Protein AF-A0A6G8NHL4-F1 (afdb_monomer_lite)

Secondary structure (DSSP, 8-state):
--PPPPP-----PPP-TTTT-EEEEEEEETTEEEE-EEE-SS-EEEEEES-HHHHHHHHHHHPPTT--EEEEEGGGS-GGGTB-TTSEEEEEEEEEEEEETTEEEB-TTSPBPEEEEEEEEE--SSS-------HHHHHHHHHHHHHHT-TTHHHHHHHHTTS-HHHHHHHHHHHHHH--EE---TT----EEEEEETTTTEEEEEEGGGTTTS-S--

Radius of gyration: 18.36 Å; chains: 1; bounding box: 48×39×69 Å

pLDDT: mean 86.44, std 13.94, range [35.94, 98.06]

Sequence (218 aa):
MNQPQPDRTSNTQRFFINPRAFVLSIEIEPGQHQLVTEGDDQHHGLLCFLSPMDAHIEGTFRARPGLSYSVLSTWSLSEKSFLADNGLLVAVLHLGWSARNGRLLLRQDGIPRQYGGPLLTWAGKDRPITFEVSATALCTLDRIYEHAGLFAWRETCESLLKEASEDLRTTAIQAVLAARTMTPKGDDPATQTALFDPEFQQWHFLPVAITDDQPIND

Structure (mmCIF, N/CA/C/O backbone):
data_AF-A0A6G8NHL4-F1
#
_entry.id   AF-A0A6G8NHL4-F1
#
loop_
_atom_site.group_PDB
_atom_site.id
_atom_site.type_symbol
_atom_site.label_atom_id
_atom_site.label_alt_id
_atom_site.label_comp_id
_atom_site.label_asym_id
_atom_site.label_entity_id
_atom_site.label_seq_id
_atom_site.pdbx_PDB_ins_code
_atom_site.Cartn_x
_atom_site.Cartn_y
_atom_site.Cartn_z
_atom_site.occupancy
_atom_site.B_iso_or_equiv
_atom_site.auth_seq_id
_atom_site.auth_comp_id
_atom_site.auth_asym_id
_atom_site.auth_atom_id
_atom_site.pdbx_PDB_model_num
ATOM 1 N N . MET A 1 1 ? -31.881 6.058 45.308 1.00 38.88 1 MET A N 1
ATOM 2 C CA . MET A 1 1 ? -30.664 6.472 44.577 1.00 38.88 1 MET A CA 1
ATOM 3 C C . MET A 1 1 ? -30.299 5.344 43.632 1.00 38.88 1 MET A C 1
ATOM 5 O O . MET A 1 1 ? -29.703 4.373 44.072 1.00 38.88 1 MET A O 1
ATOM 9 N N . ASN A 1 2 ? -30.736 5.426 42.375 1.00 38.06 2 ASN A N 1
ATOM 10 C CA . ASN A 1 2 ? -30.303 4.487 41.341 1.00 38.06 2 ASN A CA 1
ATOM 11 C C . ASN A 1 2 ? -28.976 4.998 40.788 1.00 38.06 2 ASN A C 1
ATOM 13 O O . ASN A 1 2 ? -28.935 6.077 40.201 1.00 38.06 2 ASN A O 1
ATOM 17 N N . GLN A 1 3 ? -27.900 4.250 41.018 1.00 36.38 3 GLN A N 1
ATOM 18 C CA . GLN A 1 3 ? -26.665 4.449 40.272 1.00 36.38 3 GLN A CA 1
ATOM 19 C C . GLN A 1 3 ? -26.919 4.043 38.811 1.00 36.38 3 GLN A C 1
ATOM 21 O O . GLN A 1 3 ? -27.505 2.981 38.584 1.00 36.38 3 GLN A O 1
ATOM 26 N N . PRO A 1 4 ? -26.513 4.853 37.821 1.00 39.69 4 PRO A N 1
ATOM 27 C CA . PRO A 1 4 ? -26.520 4.414 36.438 1.00 39.69 4 PRO A CA 1
ATOM 28 C C . PRO A 1 4 ? -25.498 3.285 36.274 1.00 39.69 4 PRO A C 1
ATOM 30 O O . PRO A 1 4 ? -24.336 3.429 36.656 1.00 39.69 4 PRO A O 1
ATOM 33 N N . GLN A 1 5 ? -25.947 2.151 35.730 1.00 35.94 5 GLN A N 1
ATOM 34 C CA . GLN A 1 5 ? -25.051 1.106 35.246 1.00 35.94 5 GLN A CA 1
ATOM 35 C C . GLN A 1 5 ? -24.137 1.702 34.167 1.00 35.94 5 GLN A C 1
ATOM 37 O O . GLN A 1 5 ? -24.639 2.427 33.304 1.00 35.94 5 GLN A O 1
ATOM 42 N N . PRO A 1 6 ? -22.825 1.415 34.191 1.00 41.34 6 PRO A N 1
ATOM 43 C CA . PRO A 1 6 ? -21.948 1.801 33.103 1.00 41.34 6 PRO A CA 1
ATOM 44 C C . PRO A 1 6 ? -22.428 1.122 31.822 1.00 41.34 6 PRO A C 1
ATOM 46 O O . PRO A 1 6 ? -22.700 -0.082 31.796 1.00 41.34 6 PRO A O 1
ATOM 49 N N . ASP A 1 7 ? -22.563 1.951 30.794 1.00 40.12 7 ASP A N 1
ATOM 50 C CA . ASP A 1 7 ? -22.910 1.581 29.434 1.00 40.12 7 ASP A CA 1
ATOM 51 C C . ASP A 1 7 ? -22.069 0.374 28.997 1.00 40.12 7 ASP A C 1
ATOM 53 O O . ASP A 1 7 ? -20.852 0.327 29.215 1.00 40.12 7 ASP A O 1
ATOM 57 N N . ARG A 1 8 ? -22.731 -0.643 28.440 1.00 41.38 8 ARG A N 1
ATOM 58 C CA . ARG A 1 8 ? -22.068 -1.843 27.926 1.00 41.38 8 ARG A CA 1
ATOM 59 C C . ARG A 1 8 ? -21.202 -1.408 26.750 1.00 41.38 8 ARG A C 1
ATOM 61 O O . ARG A 1 8 ? -21.707 -1.255 25.648 1.00 41.38 8 ARG A O 1
ATOM 68 N N . THR A 1 9 ? -19.918 -1.197 27.034 1.00 39.91 9 THR A N 1
ATOM 69 C CA . THR A 1 9 ? -18.762 -1.244 26.130 1.00 39.91 9 THR A CA 1
ATOM 70 C C . THR A 1 9 ? -19.141 -1.391 24.656 1.00 39.91 9 THR A C 1
ATOM 72 O O . THR A 1 9 ? -19.524 -2.485 24.232 1.00 39.91 9 THR A O 1
ATOM 75 N N . SER A 1 10 ? -18.990 -0.317 23.873 1.00 41.75 10 SER A N 1
ATOM 76 C CA . SER A 1 10 ? -18.996 -0.400 22.414 1.00 41.75 10 SER A CA 1
ATOM 77 C C . SER A 1 10 ? -17.933 -1.418 22.002 1.00 41.75 10 SER A C 1
ATOM 79 O O . SER A 1 10 ? -16.734 -1.143 22.064 1.00 41.75 10 SER A O 1
ATOM 81 N N . ASN A 1 11 ? -18.356 -2.630 21.660 1.00 45.47 11 ASN A N 1
ATOM 82 C CA . ASN A 1 11 ? -17.455 -3.638 21.140 1.00 45.47 11 ASN A CA 1
ATOM 83 C C . ASN A 1 11 ? -17.170 -3.236 19.694 1.00 45.47 11 ASN A C 1
ATOM 85 O O . ASN A 1 11 ? -17.922 -3.597 18.794 1.00 45.47 11 ASN A O 1
ATOM 89 N N . THR A 1 12 ? -16.171 -2.378 19.483 1.00 61.19 12 THR A N 1
ATOM 90 C CA . THR A 1 12 ? -15.786 -1.939 18.142 1.00 61.19 12 THR A CA 1
ATOM 91 C C . THR A 1 12 ? -15.318 -3.171 17.376 1.00 61.19 12 THR A C 1
ATOM 93 O O . THR A 1 12 ? -14.252 -3.718 17.670 1.00 61.19 12 THR A O 1
ATOM 96 N N . GLN A 1 13 ? -16.151 -3.643 16.449 1.00 72.56 13 GLN A N 1
ATOM 97 C CA . GLN A 1 13 ? -15.834 -4.732 15.532 1.00 72.56 13 GLN A CA 1
ATOM 98 C C . GLN A 1 13 ? -14.508 -4.392 14.838 1.00 72.56 13 GLN A C 1
ATOM 100 O O . GLN A 1 13 ? -14.367 -3.310 14.267 1.00 72.56 13 GLN A O 1
ATOM 105 N N . ARG A 1 14 ? -13.514 -5.279 14.934 1.00 82.50 14 ARG A N 1
ATOM 106 C CA . ARG A 1 14 ? -12.222 -5.100 14.261 1.00 82.50 14 ARG A CA 1
ATOM 107 C C . ARG A 1 14 ? -12.225 -5.911 12.976 1.00 82.50 14 ARG A C 1
ATOM 109 O O . ARG A 1 14 ? -12.532 -7.098 13.010 1.00 82.50 14 ARG A O 1
ATOM 116 N N . PHE A 1 15 ? -11.882 -5.254 11.879 1.00 87.62 15 PHE A N 1
ATOM 117 C CA . PHE A 1 15 ? -11.643 -5.867 10.576 1.00 87.62 15 PHE A CA 1
ATOM 118 C C . PHE A 1 15 ? -10.141 -5.951 10.318 1.00 87.62 15 PHE A C 1
ATOM 120 O O . PHE A 1 15 ? -9.385 -5.124 10.840 1.00 87.62 15 PHE A O 1
ATOM 127 N N . PHE A 1 16 ? -9.722 -6.906 9.490 1.00 87.50 16 PHE A N 1
ATOM 128 C CA . PHE A 1 16 ? -8.318 -7.158 9.164 1.00 87.50 16 PHE A CA 1
ATOM 129 C C . PHE A 1 16 ? -7.498 -7.442 10.429 1.00 87.50 16 PHE A C 1
ATOM 131 O O . PHE A 1 16 ? -6.616 -6.675 10.832 1.00 87.50 16 PHE A O 1
ATOM 138 N N . ILE A 1 17 ? -7.871 -8.507 11.137 1.00 84.38 17 ILE A N 1
ATOM 139 C CA . ILE A 1 17 ? -7.185 -8.934 12.356 1.00 84.38 17 ILE A CA 1
ATOM 140 C C . ILE A 1 17 ? -5.857 -9.607 12.003 1.00 84.38 17 ILE A C 1
ATOM 142 O O . ILE A 1 17 ? -4.854 -9.348 12.676 1.00 84.38 17 ILE A O 1
ATOM 146 N N . ASN A 1 18 ? -5.844 -10.458 10.973 1.00 82.94 18 ASN A N 1
ATOM 147 C CA . ASN A 1 18 ? -4.640 -11.159 10.538 1.00 82.94 18 ASN A CA 1
ATOM 148 C C . ASN A 1 18 ? -4.656 -11.455 9.022 1.00 82.94 18 ASN A C 1
ATOM 150 O O . ASN A 1 18 ? -5.390 -12.348 8.598 1.00 82.94 18 ASN A O 1
ATOM 154 N N . PRO A 1 19 ? -3.816 -10.779 8.216 1.00 86.94 19 PRO A N 1
ATOM 155 C CA . PRO A 1 19 ? -2.855 -9.747 8.616 1.00 86.94 19 PRO A CA 1
ATOM 156 C C . PRO A 1 19 ? -3.532 -8.421 8.991 1.00 86.94 19 PRO A C 1
ATOM 158 O O . PRO A 1 19 ? -4.661 -8.140 8.586 1.00 86.94 19 PRO A O 1
ATOM 161 N N . ARG A 1 20 ? -2.820 -7.591 9.764 1.00 91.31 20 ARG A N 1
ATOM 162 C CA . ARG A 1 20 ? -3.245 -6.209 10.023 1.00 91.31 20 ARG A CA 1
ATOM 163 C C . ARG A 1 20 ? -3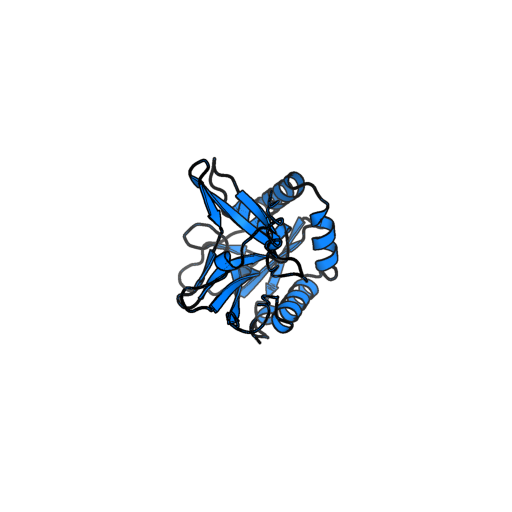.214 -5.416 8.724 1.00 91.31 20 ARG A C 1
ATOM 165 O O . ARG A 1 20 ? -2.243 -5.508 7.979 1.00 91.31 20 ARG A O 1
ATOM 172 N N . ALA A 1 21 ? -4.237 -4.596 8.516 1.00 94.81 21 ALA A N 1
ATOM 173 C CA . ALA A 1 21 ? -4.285 -3.670 7.398 1.00 94.81 21 ALA A CA 1
ATOM 174 C C . ALA A 1 21 ? -4.161 -2.210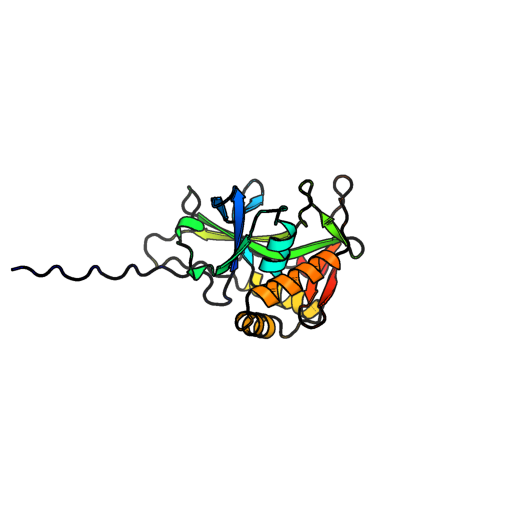 7.852 1.00 94.81 21 ALA A C 1
ATOM 176 O O . ALA A 1 21 ? -4.490 -1.834 8.987 1.00 94.81 21 ALA A O 1
ATOM 177 N N . PHE A 1 22 ? -3.711 -1.385 6.916 1.00 96.56 22 PHE A N 1
ATOM 178 C CA . PHE A 1 22 ? -3.528 0.049 7.059 1.00 96.56 22 PHE A CA 1
ATOM 179 C C . PHE A 1 22 ? -4.341 0.781 6.005 1.00 96.56 22 PHE A C 1
ATOM 181 O O . PHE A 1 22 ? -4.564 0.272 4.910 1.00 96.56 22 PHE A O 1
ATOM 188 N N . VAL A 1 23 ? -4.766 1.989 6.336 1.00 97.06 23 VAL A N 1
ATOM 189 C CA . VAL A 1 23 ? -5.405 2.926 5.415 1.00 97.06 23 VAL A CA 1
ATOM 190 C C . VAL A 1 23 ? -4.640 4.235 5.432 1.00 97.06 23 VAL A C 1
ATOM 192 O O . VAL A 1 23 ? -3.926 4.554 6.387 1.00 97.06 23 VAL A O 1
ATOM 195 N N . LEU A 1 24 ? -4.837 5.020 4.386 1.00 96.56 24 LEU A N 1
ATOM 196 C CA . LEU A 1 24 ? -4.244 6.335 4.262 1.00 96.56 24 LEU A CA 1
ATOM 197 C C . LEU A 1 24 ? -5.302 7.411 4.513 1.00 96.56 24 LEU A C 1
ATOM 199 O O . LEU A 1 24 ? -6.385 7.377 3.934 1.00 96.56 24 LEU A O 1
ATOM 203 N N . SER A 1 25 ? -4.971 8.377 5.361 1.00 96.00 25 SER A N 1
ATOM 204 C CA . SER A 1 25 ? -5.720 9.616 5.542 1.00 96.00 25 SER A CA 1
ATOM 205 C C . SER A 1 25 ? -4.886 10.765 4.991 1.00 96.00 25 SER A C 1
ATOM 207 O O . SER A 1 25 ? -3.763 10.974 5.449 1.00 96.00 25 SER A O 1
ATOM 209 N N . ILE A 1 26 ? -5.403 11.489 4.003 1.00 94.75 26 ILE A N 1
ATOM 210 C CA . ILE A 1 26 ? -4.732 12.646 3.402 1.00 94.75 26 ILE A CA 1
ATOM 211 C C . ILE A 1 26 ? -5.416 13.932 3.837 1.00 94.75 26 ILE A C 1
ATOM 213 O O . ILE A 1 26 ? -6.639 14.003 3.926 1.00 94.75 26 ILE A O 1
ATOM 217 N N . GLU A 1 27 ? -4.624 14.954 4.115 1.00 93.19 27 GLU A N 1
ATOM 218 C CA . GLU A 1 27 ? -5.125 16.306 4.308 1.00 93.19 27 GLU A CA 1
ATOM 219 C C . GLU A 1 27 ? -5.457 16.912 2.937 1.00 93.19 27 GLU A C 1
ATOM 221 O O . GLU A 1 27 ? -4.611 16.938 2.043 1.00 93.19 27 GLU A O 1
ATOM 226 N N . ILE A 1 28 ? -6.703 17.348 2.748 1.00 90.56 28 ILE A N 1
ATOM 227 C CA . ILE A 1 28 ? -7.181 17.970 1.498 1.00 90.56 28 ILE A CA 1
ATOM 228 C C . ILE A 1 28 ? -7.200 19.499 1.597 1.00 90.56 28 ILE A C 1
ATOM 230 O O . ILE A 1 28 ? -6.945 20.193 0.613 1.00 90.56 28 ILE A O 1
ATOM 234 N N . GLU A 1 29 ? -7.429 20.005 2.806 1.00 88.94 29 GLU A N 1
ATOM 235 C CA . GLU A 1 29 ? -7.315 21.399 3.231 1.00 88.94 29 GLU A CA 1
ATOM 236 C C . GLU A 1 29 ? -6.745 21.402 4.656 1.00 88.94 29 GLU A C 1
ATOM 238 O O . GLU A 1 29 ? -6.912 20.400 5.352 1.00 88.94 29 GLU A O 1
ATOM 243 N N . PRO A 1 30 ? -6.120 22.494 5.134 1.00 88.31 30 PRO A N 1
ATOM 244 C CA . PRO A 1 30 ? -5.581 22.557 6.490 1.00 88.31 30 PRO A CA 1
ATOM 245 C C . PRO A 1 30 ? -6.588 22.106 7.565 1.00 88.31 30 PRO A C 1
ATOM 247 O O . PRO A 1 30 ? -7.624 22.741 7.769 1.00 88.31 30 PRO A O 1
ATOM 250 N N . GLY A 1 31 ? -6.287 21.000 8.247 1.00 88.00 31 GLY A N 1
ATOM 251 C CA . GLY A 1 31 ? -7.119 20.361 9.271 1.00 88.00 31 GLY A CA 1
ATOM 252 C C . GLY A 1 31 ? -8.286 19.506 8.755 1.00 88.00 31 GLY A C 1
ATOM 253 O O . GLY A 1 31 ? -8.971 18.875 9.563 1.00 88.00 31 GLY A O 1
ATOM 254 N N . GLN A 1 32 ? -8.528 19.452 7.442 1.00 92.38 32 GLN A N 1
ATOM 255 C CA . GLN A 1 32 ? -9.530 18.582 6.828 1.00 92.38 32 GLN A CA 1
ATOM 256 C C . GLN A 1 32 ? -8.871 17.345 6.234 1.00 92.38 32 GLN A C 1
ATOM 258 O O . GLN A 1 32 ? -8.096 17.425 5.280 1.00 92.38 32 GLN A O 1
ATOM 263 N N . HIS A 1 33 ? -9.239 16.187 6.773 1.00 92.50 33 HIS A N 1
ATOM 264 C CA . HIS A 1 33 ? -8.696 14.906 6.355 1.00 92.50 33 HIS A CA 1
ATOM 265 C C . HIS A 1 33 ? -9.745 14.047 5.658 1.00 92.50 33 HIS A C 1
ATOM 267 O O . HIS A 1 33 ? -10.900 13.985 6.082 1.00 92.50 33 HIS A O 1
ATOM 273 N N . GLN A 1 34 ? -9.310 13.334 4.627 1.00 94.19 34 GLN A N 1
ATOM 274 C CA . GLN A 1 34 ? -10.113 12.368 3.900 1.00 94.19 34 GLN A CA 1
ATOM 275 C C . GLN A 1 34 ? -9.376 11.031 3.836 1.00 94.19 34 GLN A C 1
ATOM 277 O O . GLN A 1 34 ? -8.184 10.975 3.529 1.00 94.19 34 GLN A O 1
ATOM 282 N N . LEU A 1 35 ? -10.098 9.943 4.111 1.00 95.62 35 LEU A N 1
ATOM 283 C CA . LEU A 1 35 ? -9.580 8.603 3.864 1.00 95.62 35 LEU A CA 1
ATOM 284 C C . LEU A 1 35 ? -9.467 8.361 2.360 1.00 95.62 35 LEU A C 1
ATOM 286 O O . LEU A 1 35 ? -10.372 8.697 1.597 1.00 95.62 35 LEU A O 1
ATOM 290 N N . VAL A 1 36 ? -8.360 7.760 1.945 1.00 94.81 36 VAL A N 1
ATOM 291 C CA . VAL A 1 36 ? -8.126 7.439 0.544 1.00 94.81 36 VAL A CA 1
ATOM 292 C C . VAL A 1 36 ? -8.968 6.240 0.146 1.00 94.81 36 VAL A C 1
ATOM 294 O O . VAL A 1 36 ? -8.877 5.158 0.729 1.00 94.81 36 VAL A O 1
ATOM 297 N N . THR A 1 37 ? -9.769 6.454 -0.885 1.00 93.31 37 THR A N 1
ATOM 298 C CA . THR A 1 37 ? -10.562 5.433 -1.548 1.00 93.31 37 THR A CA 1
ATOM 299 C C . THR A 1 37 ? -10.018 5.175 -2.946 1.00 93.31 37 THR A C 1
ATOM 301 O O . THR A 1 37 ? -9.446 6.055 -3.590 1.00 93.31 37 THR A O 1
ATOM 304 N N . GLU A 1 38 ? -10.195 3.949 -3.414 1.00 89.88 38 GLU A N 1
ATOM 305 C CA . GLU A 1 38 ? -9.916 3.523 -4.781 1.00 89.88 38 GLU A CA 1
ATOM 306 C C . GLU A 1 38 ? -11.067 2.652 -5.271 1.00 89.88 38 GLU A C 1
ATOM 308 O O . GLU A 1 38 ? -11.933 2.239 -4.495 1.00 89.88 38 GLU A O 1
ATOM 313 N N . GLY A 1 39 ? -11.099 2.392 -6.571 1.00 77.88 39 GLY A N 1
ATOM 314 C CA . GLY A 1 39 ? -12.157 1.587 -7.147 1.00 77.88 39 GLY A CA 1
ATOM 315 C C . GLY A 1 39 ? -12.302 1.734 -8.645 1.00 77.88 39 GLY A C 1
ATOM 316 O O . GLY A 1 39 ? -11.667 2.588 -9.262 1.00 77.88 39 GLY A O 1
ATOM 317 N N . ASP A 1 40 ? -13.174 0.909 -9.200 1.00 74.44 40 ASP A N 1
ATOM 318 C CA . ASP A 1 40 ? -13.724 1.087 -10.538 1.00 74.44 40 ASP A CA 1
ATOM 319 C C . ASP A 1 40 ? -15.156 1.649 -10.452 1.00 74.44 40 ASP A C 1
ATOM 321 O O . ASP A 1 40 ? -15.638 2.024 -9.379 1.00 74.44 40 ASP A O 1
ATOM 325 N N . ASP A 1 41 ? -15.845 1.714 -11.592 1.00 71.75 41 ASP A N 1
ATOM 326 C CA . ASP A 1 41 ? -17.230 2.192 -11.666 1.00 71.75 41 ASP A CA 1
ATOM 327 C C . ASP A 1 41 ? -18.223 1.307 -10.879 1.00 71.75 41 ASP A C 1
ATOM 329 O O . ASP A 1 41 ? -19.356 1.724 -10.634 1.00 71.75 41 ASP A O 1
ATOM 333 N N . GLN A 1 42 ? -17.836 0.083 -10.501 1.00 70.00 42 GLN A N 1
ATOM 334 C CA . GLN A 1 42 ? -18.690 -0.897 -9.821 1.00 70.00 42 GLN A CA 1
ATOM 335 C C . GLN A 1 42 ? -18.412 -0.973 -8.316 1.00 70.00 42 GLN A C 1
ATOM 337 O O . GLN A 1 42 ? -19.334 -1.187 -7.522 1.00 70.00 42 GLN A O 1
ATOM 342 N N . HIS A 1 43 ? -17.157 -0.795 -7.913 1.00 75.81 43 HIS A N 1
ATOM 343 C CA . HIS A 1 43 ? -16.696 -0.974 -6.545 1.00 75.81 43 HIS A CA 1
ATOM 344 C C . HIS A 1 43 ? -15.761 0.160 -6.153 1.00 75.81 43 HIS A C 1
ATOM 346 O O . HIS A 1 43 ? -14.616 0.196 -6.586 1.00 75.81 43 HIS A O 1
ATOM 352 N N . HIS A 1 44 ? -16.235 1.041 -5.274 1.00 84.75 44 HIS A N 1
ATOM 353 C CA . HIS A 1 44 ? -15.438 2.098 -4.662 1.00 84.75 44 HIS A CA 1
ATOM 354 C C . HIS A 1 44 ? -15.326 1.838 -3.160 1.00 84.75 44 HIS A C 1
ATOM 356 O O . HIS A 1 44 ? -16.342 1.747 -2.469 1.00 84.75 44 HIS A O 1
ATOM 362 N N . GLY A 1 45 ? -14.105 1.683 -2.656 1.00 91.31 45 GLY A N 1
ATOM 363 C CA . GLY A 1 45 ? -13.853 1.309 -1.268 1.00 91.31 45 GLY A CA 1
ATOM 364 C C . GLY A 1 45 ? -12.584 1.933 -0.718 1.00 91.31 45 GLY A C 1
ATOM 365 O O . GLY A 1 45 ? -11.795 2.535 -1.444 1.00 91.31 45 GLY A O 1
ATOM 366 N N . LEU A 1 46 ? -12.381 1.788 0.589 1.00 94.81 46 LEU A N 1
ATOM 367 C CA . LEU A 1 46 ? -11.148 2.238 1.230 1.00 94.81 46 LEU A CA 1
ATOM 368 C C . LEU A 1 46 ? -9.947 1.483 0.668 1.00 94.81 46 LEU A C 1
ATOM 370 O O . LEU A 1 46 ? -9.966 0.254 0.607 1.00 94.81 46 LEU A O 1
ATOM 374 N N . LEU A 1 47 ? -8.901 2.218 0.292 1.00 95.44 47 LEU A N 1
ATOM 375 C CA . LEU A 1 47 ? -7.637 1.618 -0.110 1.00 95.44 47 LEU A CA 1
ATOM 376 C C . LEU A 1 47 ? -6.925 1.076 1.134 1.00 95.44 47 LEU A C 1
ATOM 378 O O . LEU A 1 47 ? -6.576 1.830 2.047 1.00 95.44 47 LEU A O 1
ATOM 382 N N . CYS A 1 48 ? -6.727 -0.236 1.159 1.00 96.31 48 CYS A N 1
ATOM 383 C CA . CYS A 1 48 ? -6.138 -0.978 2.259 1.00 96.31 48 CYS A CA 1
ATOM 384 C C . CYS A 1 48 ? -4.781 -1.561 1.864 1.00 96.31 48 CYS A C 1
ATOM 386 O O . CYS A 1 48 ? -4.632 -2.170 0.807 1.00 96.31 48 CYS A O 1
ATOM 388 N N . PHE A 1 49 ? -3.813 -1.431 2.763 1.00 96.50 49 PHE A N 1
ATOM 389 C CA . PHE A 1 49 ? -2.448 -1.922 2.605 1.00 96.50 49 PHE A CA 1
ATOM 390 C C . PHE A 1 49 ? -2.151 -2.976 3.659 1.00 96.50 49 PHE A C 1
ATOM 392 O O . PHE A 1 49 ? -2.521 -2.799 4.818 1.00 96.50 49 PHE A O 1
ATOM 399 N N . LEU A 1 50 ? -1.441 -4.037 3.285 1.00 95.38 50 LEU A N 1
ATOM 400 C CA . LEU A 1 50 ? -0.907 -5.013 4.247 1.00 95.38 50 LEU A CA 1
ATOM 401 C C . LEU A 1 50 ? 0.538 -4.697 4.651 1.00 95.38 50 LEU A C 1
ATOM 403 O O . LEU A 1 50 ? 1.012 -5.186 5.673 1.00 95.38 50 LEU A O 1
ATOM 407 N N . SER A 1 51 ? 1.198 -3.819 3.893 1.00 95.12 51 SER A N 1
ATOM 408 C CA . SER A 1 51 ? 2.506 -3.248 4.199 1.00 95.12 51 SER A CA 1
ATOM 409 C C . SER A 1 51 ? 2.338 -1.809 4.707 1.00 95.12 51 SER A C 1
ATOM 411 O O . SER A 1 51 ? 1.790 -0.965 3.988 1.00 95.12 51 SER A O 1
ATOM 413 N N . PRO A 1 52 ? 2.802 -1.476 5.929 1.00 95.56 52 PRO A N 1
ATOM 414 C CA . PRO A 1 52 ? 2.806 -0.091 6.395 1.00 95.56 52 PRO A CA 1
ATOM 415 C C . PRO A 1 52 ? 3.740 0.786 5.548 1.00 95.56 52 PRO A C 1
ATOM 417 O O . PRO A 1 52 ? 3.457 1.968 5.358 1.00 95.56 52 PRO A O 1
ATOM 420 N N . MET A 1 53 ? 4.817 0.212 4.995 1.00 97.00 53 MET A N 1
ATOM 421 C CA . MET A 1 53 ? 5.709 0.925 4.081 1.00 97.00 53 MET A CA 1
ATOM 422 C C . MET A 1 53 ? 4.971 1.338 2.807 1.00 97.00 53 MET A C 1
ATOM 424 O O . MET A 1 53 ? 5.069 2.492 2.400 1.00 97.00 53 MET A O 1
ATOM 428 N N . ASP A 1 54 ? 4.168 0.445 2.225 1.00 97.25 54 ASP A N 1
ATOM 429 C CA . ASP A 1 54 ? 3.432 0.748 0.994 1.00 97.25 54 ASP A CA 1
ATOM 430 C C . ASP A 1 54 ? 2.431 1.883 1.223 1.00 97.25 54 ASP A C 1
ATOM 432 O O . ASP A 1 54 ? 2.335 2.806 0.412 1.00 97.25 54 ASP A O 1
ATOM 436 N N . ALA A 1 55 ? 1.762 1.886 2.382 1.00 97.19 55 ALA A N 1
ATOM 437 C CA . ALA A 1 55 ? 0.874 2.974 2.782 1.00 97.19 55 ALA A CA 1
ATOM 438 C C . ALA A 1 55 ? 1.616 4.320 2.914 1.00 97.19 55 ALA A C 1
ATOM 440 O O . ALA A 1 55 ? 1.089 5.361 2.513 1.00 97.19 55 ALA A O 1
ATOM 441 N N . HIS A 1 56 ? 2.843 4.320 3.447 1.00 97.50 56 HIS A N 1
ATOM 442 C CA . HIS A 1 56 ? 3.678 5.521 3.533 1.00 97.50 56 HIS A CA 1
ATOM 443 C C . HIS A 1 56 ? 4.188 5.987 2.162 1.00 97.50 56 HIS A C 1
ATOM 445 O O . HIS A 1 56 ? 4.217 7.193 1.898 1.00 97.50 56 HIS A O 1
ATOM 451 N N . ILE A 1 57 ? 4.558 5.066 1.271 1.00 97.69 57 ILE A N 1
ATOM 452 C CA . ILE A 1 57 ? 4.961 5.387 -0.105 1.00 97.69 57 ILE A CA 1
ATOM 453 C C . ILE A 1 57 ? 3.790 6.024 -0.847 1.00 97.69 57 ILE A C 1
ATOM 455 O O . ILE A 1 57 ? 3.937 7.111 -1.410 1.00 97.69 57 ILE A O 1
ATOM 459 N N . GLU A 1 58 ? 2.608 5.415 -0.770 1.00 96.56 58 GLU A N 1
ATOM 460 C CA . GLU A 1 58 ? 1.398 5.966 -1.373 1.00 96.56 58 GLU A CA 1
ATOM 461 C C . GLU A 1 58 ? 1.050 7.341 -0.790 1.00 96.56 58 GLU A C 1
ATOM 463 O O . GLU A 1 58 ? 0.760 8.287 -1.528 1.00 96.56 58 GLU A O 1
ATOM 468 N N . GLY A 1 59 ? 1.130 7.480 0.537 1.00 95.81 59 GLY A N 1
ATOM 469 C CA . GLY A 1 59 ? 0.935 8.753 1.225 1.00 95.81 59 GLY A CA 1
ATOM 470 C C . GLY A 1 59 ? 1.876 9.832 0.717 1.00 95.81 59 GLY A C 1
ATOM 471 O O . GLY A 1 59 ? 1.454 10.959 0.470 1.00 95.81 59 GLY A O 1
ATOM 472 N N . THR A 1 60 ? 3.134 9.473 0.485 1.00 95.50 60 THR A N 1
ATOM 473 C CA . THR A 1 60 ? 4.156 10.390 -0.021 1.00 95.50 60 THR A CA 1
ATOM 474 C C . THR A 1 60 ? 3.901 10.797 -1.469 1.00 95.50 60 THR A C 1
ATOM 476 O O . THR A 1 60 ? 4.051 11.973 -1.787 1.00 95.50 60 THR A O 1
ATOM 479 N N . PHE A 1 61 ? 3.449 9.881 -2.333 1.00 94.56 61 PHE A N 1
ATOM 480 C CA . PHE A 1 61 ? 3.021 10.241 -3.688 1.00 94.56 61 PHE A CA 1
ATOM 481 C C . PHE A 1 61 ? 1.830 11.209 -3.685 1.00 94.56 61 PHE A C 1
ATOM 483 O O . PHE A 1 61 ? 1.769 12.105 -4.525 1.00 94.56 61 PHE A O 1
ATOM 490 N N . ARG A 1 62 ? 0.886 11.039 -2.751 1.00 93.19 62 ARG A N 1
ATOM 491 C CA . ARG A 1 62 ? -0.346 11.846 -2.668 1.00 93.19 62 ARG A CA 1
ATOM 492 C C . ARG A 1 62 ? -0.184 13.168 -1.927 1.00 93.19 62 ARG A C 1
ATOM 494 O O . ARG A 1 62 ? -1.007 14.065 -2.116 1.00 93.19 62 ARG A O 1
ATOM 501 N N . ALA A 1 63 ? 0.841 13.296 -1.092 1.00 89.12 63 ALA A N 1
ATOM 502 C CA . ALA A 1 63 ? 1.104 14.503 -0.326 1.00 89.12 63 ALA A CA 1
ATOM 503 C C . ALA A 1 63 ? 1.350 15.694 -1.261 1.00 89.12 63 ALA A C 1
ATOM 505 O O . ALA A 1 63 ? 2.282 15.701 -2.066 1.00 89.12 63 ALA A O 1
ATOM 506 N N . ARG A 1 64 ? 0.524 16.735 -1.139 1.00 81.44 64 ARG A N 1
ATOM 507 C CA . ARG A 1 64 ? 0.764 18.011 -1.825 1.00 81.44 64 ARG A CA 1
ATOM 508 C C . ARG A 1 64 ? 1.642 18.909 -0.953 1.00 81.44 64 ARG A C 1
ATOM 510 O O . ARG A 1 64 ? 1.609 18.777 0.270 1.00 81.44 64 ARG A O 1
ATOM 517 N N . PRO A 1 65 ? 2.391 19.863 -1.536 1.00 80.50 65 PRO A N 1
ATOM 518 C CA . PRO A 1 65 ? 3.140 20.837 -0.751 1.00 80.50 65 PRO A CA 1
ATOM 519 C C . PRO A 1 65 ? 2.247 21.533 0.284 1.00 80.50 65 PRO A C 1
ATOM 521 O O . PRO A 1 65 ? 1.245 22.149 -0.072 1.00 80.50 65 PRO A O 1
ATOM 524 N N . GLY A 1 66 ? 2.616 21.421 1.561 1.00 78.25 66 GLY A N 1
ATOM 525 C CA . GLY A 1 66 ? 1.875 22.014 2.678 1.00 78.25 66 GLY A CA 1
ATOM 526 C C . GLY A 1 66 ? 0.705 21.185 3.216 1.00 78.25 66 GLY A C 1
ATOM 527 O O . GLY A 1 66 ? 0.079 21.634 4.169 1.00 78.25 66 GLY A O 1
ATOM 528 N N . LEU A 1 67 ? 0.429 20.002 2.657 1.00 85.81 67 LEU A N 1
ATOM 529 C CA . LEU A 1 67 ? -0.584 19.071 3.159 1.00 85.81 67 LEU A CA 1
ATOM 530 C C . LEU A 1 67 ? 0.084 17.812 3.718 1.00 85.81 67 LEU A C 1
ATOM 532 O O . LEU A 1 67 ? 1.053 17.296 3.155 1.00 85.81 67 LEU A O 1
ATOM 536 N N . SER A 1 68 ? -0.436 17.321 4.839 1.00 91.12 68 SER A N 1
ATOM 537 C CA . SER A 1 68 ? 0.062 16.128 5.518 1.00 91.12 68 SER A CA 1
ATOM 538 C C . SER A 1 68 ? -0.716 14.863 5.138 1.00 91.12 68 SER A C 1
ATOM 540 O O . SER A 1 68 ? -1.778 14.895 4.515 1.00 91.12 68 SER A O 1
ATOM 542 N N . TYR A 1 69 ? -0.170 13.712 5.520 1.00 95.62 69 TYR A N 1
ATOM 543 C CA . TYR A 1 69 ? -0.887 12.444 5.492 1.00 95.62 69 TYR A CA 1
ATOM 544 C C . TYR A 1 69 ? -0.559 11.633 6.742 1.00 95.62 69 TYR A C 1
ATOM 546 O O . TYR A 1 69 ? 0.533 11.771 7.307 1.00 95.62 69 TYR A O 1
ATOM 554 N N . SER A 1 70 ? -1.474 10.738 7.101 1.00 95.19 70 SER A N 1
ATOM 555 C CA . SER A 1 70 ? -1.338 9.797 8.209 1.00 95.19 70 SER A CA 1
ATOM 556 C C . SER A 1 70 ? -1.676 8.388 7.743 1.00 95.19 70 SER A C 1
ATOM 558 O O . SER A 1 70 ? -2.694 8.172 7.084 1.00 95.19 70 SER A O 1
ATOM 560 N N . VAL A 1 71 ? -0.839 7.424 8.120 1.00 96.19 71 VAL A N 1
ATOM 561 C CA . VAL A 1 71 ? -1.137 5.997 7.975 1.00 96.19 71 VAL A CA 1
ATOM 562 C C . VAL A 1 71 ? -1.833 5.539 9.251 1.00 96.19 71 VAL A C 1
ATOM 564 O O . VAL A 1 71 ? -1.321 5.738 10.352 1.00 96.19 71 VAL A O 1
ATOM 567 N N . LEU A 1 72 ? -3.027 4.970 9.112 1.00 95.12 72 LEU A N 1
ATOM 568 C CA . LEU A 1 72 ? -3.862 4.537 10.231 1.00 95.12 72 LEU A CA 1
ATOM 569 C C . LEU A 1 72 ? -4.069 3.028 10.161 1.00 95.12 72 LEU A C 1
ATOM 571 O O . LEU A 1 72 ? -4.234 2.468 9.081 1.00 95.12 72 LEU A O 1
ATOM 575 N N . SER A 1 73 ? -4.119 2.363 11.314 1.00 93.31 73 SER A N 1
ATOM 576 C CA . SER A 1 73 ? -4.599 0.981 11.365 1.00 93.31 73 SER A CA 1
ATOM 577 C C . SER A 1 73 ? -6.097 0.946 11.068 1.00 93.31 73 SER A C 1
ATOM 579 O O . SER A 1 73 ? -6.848 1.778 11.573 1.00 93.31 73 SER A O 1
ATOM 581 N N . THR A 1 74 ? -6.568 -0.064 10.337 1.00 92.88 74 THR A N 1
ATOM 582 C CA . THR A 1 74 ? -8.013 -0.289 10.160 1.00 92.88 74 THR A CA 1
ATOM 583 C C . THR A 1 74 ? -8.760 -0.439 11.487 1.00 92.88 74 THR A C 1
ATOM 585 O O . THR A 1 74 ? -9.947 -0.140 11.556 1.00 92.88 74 THR A O 1
ATOM 588 N N . TRP A 1 75 ? -8.082 -0.830 12.571 1.00 91.88 75 TRP A N 1
ATOM 589 C CA . TRP A 1 75 ? -8.682 -0.973 13.901 1.00 91.88 75 TRP A CA 1
ATOM 590 C C . TRP A 1 75 ? -9.071 0.359 14.550 1.00 91.88 75 TRP A C 1
ATOM 592 O O . TRP A 1 75 ? -9.821 0.354 15.525 1.00 91.88 75 TRP A O 1
ATOM 602 N N . SER A 1 76 ? -8.563 1.491 14.049 1.00 90.00 76 SER A N 1
ATOM 603 C CA . SER A 1 76 ? -9.016 2.817 14.484 1.00 90.00 76 SER A CA 1
ATOM 604 C C . SER A 1 76 ? -10.263 3.292 13.737 1.00 90.00 76 SER A C 1
ATOM 606 O O . SER A 1 76 ? -10.776 4.365 14.044 1.00 90.00 76 SER A O 1
ATOM 608 N N . LEU A 1 77 ? -10.729 2.538 12.738 1.00 90.19 77 LEU A N 1
ATOM 609 C CA . LEU A 1 77 ? -11.905 2.878 11.950 1.00 90.19 77 LEU A CA 1
ATOM 610 C C . LEU A 1 77 ? -13.161 2.190 12.480 1.00 90.19 77 LEU A C 1
ATOM 612 O O . LEU A 1 77 ? -13.117 1.129 13.100 1.00 90.19 77 LEU A O 1
ATOM 616 N N . SER A 1 78 ? -14.306 2.804 12.189 1.00 87.88 78 SER A N 1
ATOM 617 C CA . SER A 1 78 ? -15.605 2.166 12.389 1.00 87.88 78 SER A CA 1
ATOM 618 C C . SER A 1 78 ? -15.941 1.258 11.207 1.00 87.88 78 SER A C 1
ATOM 620 O O . SER A 1 78 ? -15.574 1.564 10.076 1.00 87.88 78 SER A O 1
ATOM 622 N N . GLU A 1 79 ? -16.736 0.214 11.429 1.00 83.62 79 GLU A N 1
ATOM 623 C CA . GLU A 1 79 ? -17.279 -0.634 10.353 1.00 83.62 79 GLU A CA 1
ATOM 624 C C . GLU A 1 79 ? -17.992 0.171 9.251 1.00 83.62 79 GLU A C 1
ATOM 626 O O . GLU A 1 79 ? -17.917 -0.172 8.074 1.00 83.62 79 GLU A O 1
ATOM 631 N N . LYS A 1 80 ? -18.617 1.299 9.623 1.00 87.88 80 LYS A N 1
ATOM 632 C CA . LYS A 1 80 ? -19.312 2.204 8.699 1.00 87.88 80 LYS A CA 1
ATOM 633 C C . LYS A 1 80 ? -18.379 2.805 7.653 1.00 87.88 80 LYS A C 1
ATOM 635 O O . LYS A 1 80 ? -18.848 3.205 6.600 1.00 87.88 80 LYS A O 1
ATOM 640 N N . SER A 1 81 ? -17.077 2.858 7.930 1.00 90.44 81 SER A N 1
ATOM 641 C CA . SER A 1 81 ? -16.068 3.330 6.982 1.00 90.44 81 SER A CA 1
ATOM 642 C C . SER A 1 81 ? -15.895 2.381 5.790 1.00 90.44 81 SER A C 1
ATOM 644 O O . SER A 1 81 ? -15.397 2.809 4.757 1.00 90.44 81 SER A O 1
ATOM 646 N N . PHE A 1 82 ? -16.318 1.120 5.922 1.00 90.50 82 PHE A N 1
ATOM 647 C CA . PHE A 1 82 ? -16.257 0.106 4.868 1.00 90.50 82 PHE A CA 1
ATOM 648 C C . PHE A 1 82 ? -17.627 -0.207 4.261 1.00 90.50 82 PHE A C 1
ATOM 650 O O . PHE A 1 82 ? -17.698 -0.951 3.291 1.00 90.50 82 PHE A O 1
ATOM 657 N N . LEU A 1 83 ? -18.718 0.313 4.829 1.00 89.62 83 LEU A N 1
ATOM 658 C CA . LEU A 1 83 ? -20.077 -0.045 4.438 1.00 89.62 83 LEU A CA 1
ATOM 659 C C . LEU A 1 83 ? -20.569 0.837 3.284 1.00 89.62 83 LEU A C 1
ATOM 661 O O . LEU A 1 83 ? -20.700 2.048 3.439 1.00 89.62 83 LEU A O 1
ATOM 665 N N . ALA A 1 84 ? -20.893 0.217 2.155 1.00 86.88 84 ALA A N 1
ATOM 666 C CA . ALA A 1 84 ? -21.606 0.844 1.051 1.00 86.88 84 ALA A CA 1
ATOM 667 C C . ALA A 1 84 ? -23.122 0.901 1.321 1.00 86.88 84 ALA A C 1
ATOM 669 O O . ALA A 1 84 ? -23.666 0.121 2.109 1.00 86.88 84 ALA A O 1
ATOM 670 N N . ASP A 1 85 ? -23.827 1.786 0.609 1.00 84.75 85 ASP A N 1
ATOM 671 C CA . ASP A 1 85 ? -25.266 2.047 0.795 1.00 84.75 85 ASP A CA 1
ATOM 672 C C . ASP A 1 85 ? -26.155 0.802 0.635 1.00 84.75 85 ASP A C 1
ATOM 674 O O . ASP A 1 85 ? -27.237 0.709 1.215 1.00 84.75 85 ASP A O 1
ATOM 678 N N . ASN A 1 86 ? -25.698 -0.180 -0.142 1.00 85.06 86 ASN A N 1
ATOM 679 C CA . ASN A 1 86 ? -26.402 -1.438 -0.383 1.00 85.06 86 ASN A CA 1
ATOM 680 C C . ASN A 1 86 ? -26.203 -2.484 0.732 1.00 85.06 86 ASN A C 1
ATOM 682 O O . ASN A 1 86 ? -26.781 -3.565 0.645 1.00 85.06 86 ASN A O 1
ATOM 686 N N . GLY A 1 87 ? -25.414 -2.190 1.771 1.00 86.00 87 GLY A N 1
ATOM 687 C CA . GLY A 1 87 ? -25.085 -3.130 2.846 1.00 86.00 87 GLY A CA 1
ATOM 688 C C . GLY A 1 87 ? -23.891 -4.046 2.546 1.00 86.00 87 GLY A C 1
ATOM 689 O O . GLY A 1 87 ? -23.650 -5.001 3.289 1.00 86.00 87 GLY A O 1
ATOM 690 N N . LEU A 1 88 ? -23.151 -3.778 1.468 1.00 88.50 88 LEU A N 1
ATOM 691 C CA . LEU A 1 88 ? -21.900 -4.455 1.143 1.00 88.50 88 LEU A CA 1
ATOM 692 C C . LEU A 1 88 ? -20.734 -3.771 1.863 1.00 88.50 88 LEU A C 1
ATOM 694 O O . LEU A 1 88 ? -20.640 -2.548 1.870 1.00 88.50 88 LEU A O 1
ATOM 698 N N . LEU A 1 89 ? -19.830 -4.549 2.444 1.00 90.00 89 LEU A N 1
ATOM 699 C CA . LEU A 1 89 ? -18.528 -4.061 2.876 1.00 90.00 89 LEU A CA 1
ATOM 700 C C . LEU A 1 89 ? -17.567 -4.080 1.693 1.00 90.00 89 LEU A C 1
ATOM 702 O O . LEU A 1 89 ? -17.445 -5.106 1.021 1.00 90.00 89 LEU A O 1
ATOM 706 N N . VAL A 1 90 ? -16.894 -2.955 1.460 1.00 91.62 90 VAL A N 1
ATOM 707 C CA . VAL A 1 90 ? -16.007 -2.745 0.317 1.00 91.62 90 VAL A CA 1
ATOM 708 C C . VAL A 1 90 ? -14.673 -2.174 0.791 1.00 91.62 90 VAL A C 1
ATOM 710 O O . VAL A 1 90 ? -14.606 -1.140 1.459 1.00 91.62 90 VAL A O 1
ATOM 713 N N . ALA A 1 91 ? -13.595 -2.841 0.402 1.00 92.94 91 ALA A N 1
ATOM 714 C CA . ALA A 1 91 ? -12.225 -2.357 0.497 1.00 92.94 91 ALA A CA 1
ATOM 715 C C . ALA A 1 91 ? -11.524 -2.640 -0.831 1.00 92.94 91 ALA A C 1
ATOM 717 O O . ALA A 1 91 ? -11.927 -3.538 -1.565 1.00 92.94 91 ALA A O 1
ATOM 718 N N . VAL A 1 92 ? -10.470 -1.897 -1.135 1.00 93.19 92 VAL A N 1
ATOM 719 C CA . VAL A 1 92 ? -9.579 -2.181 -2.259 1.00 93.19 92 VAL A CA 1
ATOM 720 C C . VAL A 1 92 ? -8.231 -2.557 -1.685 1.00 93.19 92 VAL A C 1
ATOM 722 O O . VAL A 1 92 ? -7.599 -1.755 -1.005 1.00 93.19 92 VAL A O 1
ATOM 725 N N . LEU A 1 93 ? -7.800 -3.788 -1.929 1.00 93.50 93 LEU A N 1
ATOM 726 C CA . LEU A 1 93 ? -6.529 -4.289 -1.437 1.00 93.50 93 LEU A CA 1
ATOM 727 C C . LEU A 1 93 ? -5.401 -3.882 -2.385 1.00 93.50 93 LEU A C 1
ATOM 729 O O . LEU A 1 93 ? -5.426 -4.233 -3.564 1.00 93.50 93 LEU A O 1
ATOM 733 N N . HIS A 1 94 ? -4.407 -3.172 -1.859 1.00 94.44 94 HIS A N 1
ATOM 734 C CA . HIS A 1 94 ? -3.152 -2.888 -2.542 1.00 94.44 94 HIS A CA 1
ATOM 735 C C . HIS A 1 94 ? -2.246 -4.126 -2.544 1.00 94.44 94 HIS A C 1
ATOM 737 O O . HIS A 1 94 ? -1.987 -4.704 -1.488 1.00 94.44 94 HIS A O 1
ATOM 743 N N . LEU A 1 95 ? -1.736 -4.494 -3.719 1.00 92.19 95 LEU A N 1
ATOM 744 C CA . LEU A 1 95 ? -0.786 -5.596 -3.922 1.00 92.19 95 LEU A CA 1
ATOM 745 C C . LEU A 1 95 ? 0.522 -5.133 -4.596 1.00 92.19 95 LEU A C 1
ATOM 747 O O . LEU A 1 95 ? 1.365 -5.961 -4.934 1.00 92.19 95 LEU A O 1
ATOM 751 N N . GLY A 1 96 ? 0.667 -3.833 -4.853 1.00 94.56 96 GLY A N 1
ATOM 752 C CA . GLY A 1 96 ? 1.814 -3.224 -5.520 1.00 94.56 96 GLY A CA 1
ATOM 753 C C . GLY A 1 96 ? 1.398 -2.089 -6.453 1.00 94.56 96 GLY A C 1
ATOM 754 O O . GLY A 1 96 ? 0.256 -1.626 -6.453 1.00 94.56 96 GLY A O 1
ATOM 755 N N . TRP A 1 97 ? 2.319 -1.648 -7.306 1.00 96.12 97 TRP A N 1
ATOM 756 C CA . TRP A 1 97 ? 2.060 -0.598 -8.295 1.00 96.12 97 TRP A CA 1
ATOM 757 C C . TRP A 1 97 ? 2.163 -1.130 -9.720 1.00 96.12 97 TRP A C 1
ATOM 759 O O . TRP A 1 97 ? 3.059 -1.896 -10.057 1.00 96.12 97 TRP A O 1
ATOM 769 N N . SER A 1 98 ? 1.273 -0.679 -10.597 1.00 95.06 98 SER A N 1
ATOM 770 C CA . SER A 1 98 ? 1.351 -0.969 -12.027 1.00 95.06 98 SER A CA 1
ATOM 771 C C . SER A 1 98 ? 2.617 -0.354 -12.627 1.00 95.06 98 SER A C 1
ATOM 773 O O . SER A 1 98 ? 2.905 0.830 -12.436 1.00 95.06 98 SER A O 1
ATOM 775 N N . ALA A 1 99 ? 3.351 -1.135 -13.412 1.00 96.12 99 ALA A N 1
ATOM 776 C CA . ALA A 1 99 ? 4.617 -0.730 -13.999 1.00 96.12 99 ALA A CA 1
ATOM 777 C C . ALA A 1 99 ? 4.802 -1.224 -15.441 1.00 96.12 99 ALA A C 1
ATOM 779 O O . ALA A 1 99 ? 4.148 -2.156 -15.922 1.00 96.12 99 ALA A O 1
ATOM 780 N N . ARG A 1 100 ? 5.730 -0.577 -16.151 1.00 95.50 100 ARG A N 1
ATOM 781 C CA . ARG A 1 100 ? 6.186 -0.973 -17.487 1.00 95.50 100 ARG A CA 1
ATOM 782 C C . ARG A 1 100 ? 7.627 -0.533 -17.713 1.00 95.50 100 ARG A C 1
ATOM 784 O O . ARG A 1 100 ? 7.994 0.599 -17.411 1.00 95.50 100 ARG A O 1
ATOM 791 N N . ASN A 1 101 ? 8.445 -1.412 -18.290 1.00 95.31 101 ASN A N 1
ATOM 792 C CA . ASN A 1 101 ? 9.859 -1.156 -18.591 1.00 95.31 101 ASN A CA 1
ATOM 793 C C . ASN A 1 101 ? 10.660 -0.628 -17.379 1.00 95.31 101 ASN A C 1
ATOM 795 O O . ASN A 1 101 ? 11.488 0.279 -17.524 1.00 95.31 101 ASN A O 1
ATOM 799 N N . GLY A 1 102 ? 10.387 -1.166 -16.184 1.00 96.12 102 GLY A N 1
ATOM 800 C CA . GLY A 1 102 ? 11.035 -0.749 -14.935 1.00 96.12 102 GLY A CA 1
ATOM 801 C C . GLY A 1 102 ? 10.676 0.674 -14.496 1.00 96.12 102 GLY A C 1
ATOM 802 O O . GLY A 1 102 ? 11.528 1.392 -13.969 1.00 96.12 102 GLY A O 1
ATOM 803 N N . ARG A 1 103 ? 9.453 1.124 -14.801 1.00 97.56 103 ARG A N 1
ATOM 804 C CA . ARG A 1 103 ? 8.917 2.427 -14.397 1.00 97.56 103 ARG A CA 1
ATOM 805 C C . ARG A 1 103 ? 7.490 2.283 -13.895 1.00 97.56 103 ARG A C 1
ATOM 807 O O . ARG A 1 103 ? 6.700 1.575 -14.516 1.00 97.56 103 ARG A O 1
ATOM 814 N N . LEU A 1 104 ? 7.156 2.991 -12.823 1.00 97.31 104 LEU A N 1
ATOM 815 C CA . LEU A 1 104 ? 5.792 3.095 -12.315 1.00 97.31 104 LEU A CA 1
ATOM 816 C C . LEU A 1 104 ? 4.921 3.844 -13.323 1.00 97.31 104 LEU A C 1
ATOM 818 O O . LEU A 1 104 ? 5.310 4.905 -13.823 1.00 97.31 104 LEU A O 1
ATOM 822 N N . LEU A 1 105 ? 3.744 3.302 -13.614 1.00 95.81 105 LEU A N 1
ATOM 823 C CA . LEU A 1 105 ? 2.752 3.966 -14.449 1.00 95.81 105 LEU A CA 1
ATOM 824 C C . LEU A 1 105 ? 2.006 4.996 -13.610 1.00 95.81 105 LEU A C 1
ATOM 826 O O . LEU A 1 105 ? 1.368 4.639 -12.627 1.00 95.81 105 LEU A O 1
ATOM 830 N N . LEU A 1 106 ? 2.052 6.262 -14.006 1.00 94.56 106 LEU A N 1
ATOM 831 C CA . LEU A 1 106 ? 1.289 7.323 -13.356 1.00 94.56 106 LEU A CA 1
ATOM 832 C C . LEU A 1 106 ? -0.118 7.427 -13.946 1.00 94.56 106 LEU A C 1
ATOM 834 O O . LEU A 1 106 ? -0.332 7.234 -15.144 1.00 94.56 106 LEU A O 1
ATOM 838 N N . ARG A 1 107 ? -1.081 7.783 -13.105 1.00 91.06 107 ARG A N 1
ATOM 839 C CA . ARG A 1 107 ? -2.394 8.285 -13.511 1.00 91.06 107 ARG A CA 1
ATOM 840 C C . ARG A 1 107 ? -2.280 9.749 -13.959 1.00 91.06 107 ARG A C 1
ATOM 842 O O . ARG A 1 107 ? -1.225 10.375 -13.846 1.00 91.06 107 ARG A O 1
ATOM 849 N N . GLN A 1 108 ? -3.376 10.310 -14.473 1.00 88.06 108 GLN A N 1
ATOM 850 C CA . GLN A 1 108 ? -3.419 11.717 -14.903 1.00 88.06 108 GLN A CA 1
ATOM 851 C C . GLN A 1 108 ? -3.176 12.705 -13.752 1.00 88.06 108 GLN A C 1
ATOM 853 O O . GLN A 1 108 ? -2.667 13.796 -13.985 1.00 88.06 108 GLN A O 1
ATOM 858 N N . ASP A 1 109 ? -3.502 12.311 -12.519 1.00 87.12 109 ASP A N 1
ATOM 859 C CA . ASP A 1 109 ? -3.264 13.089 -11.299 1.00 87.12 109 ASP A CA 1
ATOM 860 C C . ASP A 1 109 ? -1.806 13.019 -10.799 1.00 87.12 109 ASP A C 1
ATOM 862 O O . ASP A 1 109 ? -1.475 13.640 -9.793 1.00 87.12 109 ASP A O 1
ATOM 866 N N . GLY A 1 110 ? -0.930 12.284 -11.496 1.00 89.50 110 GLY A N 1
ATOM 867 C CA . GLY A 1 110 ? 0.478 12.117 -11.134 1.00 89.50 110 GLY A CA 1
ATOM 868 C C . GLY A 1 110 ? 0.742 11.040 -10.080 1.00 89.50 110 GLY A C 1
ATOM 869 O O . GLY A 1 110 ? 1.903 10.800 -9.756 1.00 89.50 110 GLY A O 1
ATOM 870 N N . ILE A 1 111 ? -0.292 10.360 -9.582 1.00 92.25 111 ILE A N 1
ATOM 871 C CA . ILE A 1 111 ? -0.156 9.277 -8.603 1.00 92.25 111 ILE A CA 1
ATOM 872 C C . ILE A 1 111 ? 0.094 7.953 -9.333 1.00 92.25 111 ILE A C 1
ATOM 874 O O . ILE A 1 111 ? -0.541 7.700 -10.364 1.00 92.25 111 ILE A O 1
ATOM 878 N N . PRO A 1 112 ? 0.993 7.081 -8.846 1.00 93.69 112 PRO A N 1
ATOM 879 C CA . PRO A 1 112 ? 1.154 5.748 -9.403 1.00 93.69 112 PRO A CA 1
ATOM 880 C C . PRO A 1 112 ? -0.160 4.967 -9.425 1.00 93.69 112 PRO A C 1
ATOM 882 O O . PRO A 1 112 ? -0.927 4.933 -8.462 1.00 93.69 112 PRO A O 1
ATOM 885 N N . ARG A 1 113 ? -0.424 4.310 -10.550 1.00 92.50 113 ARG A N 1
ATOM 886 C CA . ARG A 1 113 ? -1.545 3.392 -10.692 1.00 92.50 113 ARG A CA 1
ATOM 887 C C . ARG A 1 113 ? -1.288 2.187 -9.795 1.00 92.50 113 ARG A C 1
ATOM 889 O O . ARG A 1 113 ? -0.244 1.548 -9.894 1.00 92.50 113 ARG A O 1
ATOM 896 N N . GLN A 1 114 ? -2.254 1.877 -8.946 1.00 91.44 114 GLN A N 1
ATOM 897 C CA . GLN A 1 114 ? -2.189 0.729 -8.052 1.00 91.44 114 GLN A CA 1
ATOM 898 C C . GLN A 1 114 ? -2.339 -0.574 -8.846 1.00 91.44 114 GLN A C 1
ATOM 900 O O . GLN A 1 114 ? -2.957 -0.600 -9.912 1.00 91.44 114 GLN A O 1
ATOM 905 N N . TYR A 1 115 ? -1.757 -1.648 -8.334 1.00 90.12 115 TYR A N 1
ATOM 906 C CA . TYR A 1 115 ? -2.086 -3.017 -8.695 1.00 90.12 115 TYR A CA 1
ATOM 907 C C . TYR A 1 115 ? -2.765 -3.654 -7.481 1.00 90.12 115 TYR A C 1
ATOM 909 O O . TYR A 1 115 ? -2.260 -3.564 -6.362 1.00 90.12 115 TYR A O 1
ATOM 917 N N . GLY A 1 116 ? -3.943 -4.234 -7.678 1.00 88.19 116 GLY A N 1
ATOM 918 C CA . GLY A 1 116 ? -4.798 -4.663 -6.581 1.00 88.19 116 GLY A CA 1
ATOM 919 C C . GLY A 1 116 ? -6.228 -4.906 -7.038 1.00 88.19 116 GLY A C 1
ATOM 920 O O . GLY A 1 116 ? -6.513 -4.890 -8.235 1.00 88.19 116 GLY A O 1
ATOM 921 N N . GLY A 1 117 ? -7.133 -5.114 -6.087 1.00 87.69 117 GLY A N 1
ATOM 922 C CA . GLY A 1 117 ? -8.529 -5.383 -6.413 1.00 87.69 117 GLY A CA 1
ATOM 923 C C . GLY A 1 117 ? -9.477 -5.281 -5.225 1.00 87.69 117 GLY A C 1
ATOM 924 O O . GLY A 1 117 ? -9.032 -5.173 -4.078 1.00 87.69 117 GLY A O 1
ATOM 925 N N . PRO A 1 118 ? -10.790 -5.275 -5.498 1.00 89.19 118 PRO A N 1
ATOM 926 C CA . PRO A 1 118 ? -11.799 -5.136 -4.464 1.00 89.19 118 PRO A CA 1
ATOM 927 C C . PRO A 1 118 ? -11.871 -6.399 -3.602 1.00 89.19 118 PRO A C 1
ATOM 929 O O . PRO A 1 118 ? -11.830 -7.503 -4.134 1.00 89.19 118 PRO A O 1
ATOM 932 N N . LEU A 1 119 ? -12.041 -6.212 -2.294 1.00 88.88 119 LEU A N 1
ATOM 933 C CA . LEU A 1 119 ? -12.492 -7.210 -1.327 1.00 88.88 119 LEU A CA 1
ATOM 934 C C . LEU A 1 119 ? -13.937 -6.883 -0.953 1.00 88.88 119 LEU A C 1
ATOM 936 O O . LEU A 1 119 ? -14.226 -5.756 -0.540 1.00 88.88 119 LEU A O 1
ATOM 940 N N . LEU A 1 120 ? -14.832 -7.861 -1.095 1.00 88.06 120 LEU A N 1
ATOM 941 C CA . LEU A 1 120 ? -16.275 -7.666 -0.958 1.00 88.06 120 LEU A CA 1
ATOM 942 C C . LEU A 1 120 ? -16.879 -8.681 0.017 1.00 88.06 120 LEU A C 1
ATOM 944 O O . LEU A 1 120 ? -16.752 -9.885 -0.189 1.00 88.06 120 LEU A O 1
ATOM 948 N N . THR A 1 121 ? -17.610 -8.202 1.027 1.00 86.38 121 THR A N 1
ATOM 949 C CA . THR A 1 121 ? -18.336 -9.071 1.972 1.00 86.38 121 THR A CA 1
ATOM 950 C C . THR A 1 121 ? -19.680 -8.468 2.348 1.00 86.38 121 THR A C 1
ATOM 952 O O . THR A 1 121 ? -19.774 -7.291 2.670 1.00 86.38 121 THR A O 1
ATOM 955 N N . TRP A 1 122 ? -20.748 -9.263 2.376 1.00 83.88 122 TRP A N 1
ATOM 956 C CA . TRP A 1 122 ? -22.050 -8.785 2.849 1.00 83.88 122 TRP A CA 1
ATOM 957 C C . TRP A 1 122 ? -22.070 -8.583 4.367 1.00 83.88 122 TRP A C 1
ATOM 959 O O . TRP A 1 122 ? -21.697 -9.483 5.123 1.00 83.88 122 TRP A O 1
ATOM 969 N N . ALA A 1 123 ? -22.586 -7.439 4.825 1.00 81.75 123 ALA A N 1
ATOM 970 C CA . ALA A 1 123 ? -22.880 -7.231 6.237 1.00 81.75 123 ALA A CA 1
ATOM 971 C C . ALA A 1 123 ? -24.047 -8.147 6.657 1.00 81.75 123 ALA A C 1
ATOM 973 O O . ALA A 1 123 ? -25.214 -7.899 6.346 1.00 81.75 123 ALA A O 1
ATOM 974 N N . GLY A 1 124 ? -23.735 -9.259 7.326 1.00 69.00 124 GLY A N 1
ATOM 975 C CA . GLY A 1 124 ? -24.742 -10.185 7.842 1.00 69.00 124 GLY A CA 1
ATOM 976 C C . GLY A 1 124 ? -25.572 -9.559 8.969 1.00 69.00 124 GLY A C 1
ATOM 977 O O . GLY A 1 124 ? -25.035 -8.850 9.813 1.00 69.00 124 GLY A O 1
ATOM 978 N N . LYS A 1 125 ? -26.881 -9.849 9.015 1.00 63.66 125 LYS A N 1
ATOM 979 C CA . LYS A 1 125 ? -27.777 -9.366 10.088 1.00 63.66 125 LYS A 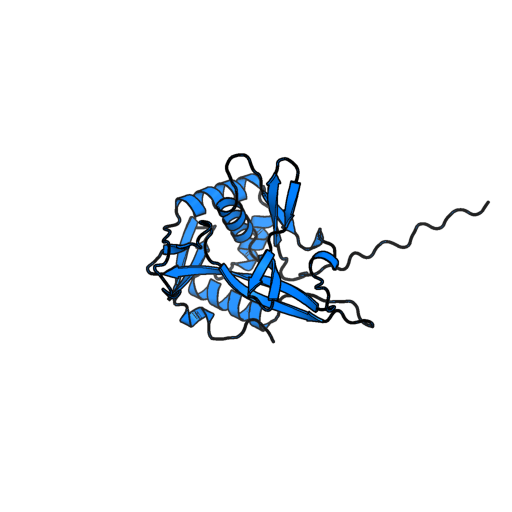CA 1
ATOM 980 C C . LYS A 1 125 ? -27.660 -10.159 11.397 1.00 63.66 125 LYS A C 1
ATOM 982 O O . LYS A 1 125 ? -27.874 -9.592 12.461 1.00 63.66 125 LYS A O 1
ATOM 987 N N . ASP A 1 126 ? -27.297 -11.443 11.314 1.00 60.88 126 ASP A N 1
ATOM 988 C CA . ASP A 1 126 ? -27.416 -12.402 12.430 1.00 60.88 126 ASP A CA 1
ATOM 989 C C . ASP A 1 126 ? -26.074 -12.994 12.903 1.00 60.88 126 ASP A C 1
ATOM 991 O O . ASP A 1 126 ? -26.042 -13.926 13.709 1.00 60.88 126 ASP A O 1
ATOM 995 N N . ARG A 1 127 ? -24.943 -12.496 12.389 1.00 62.56 127 ARG A N 1
ATOM 996 C CA . ARG A 1 127 ? -23.595 -12.944 12.773 1.00 62.56 127 ARG A CA 1
ATOM 997 C C . ARG A 1 127 ? -22.670 -11.744 12.950 1.00 62.56 127 ARG A C 1
ATOM 999 O O . ARG A 1 127 ? -22.889 -10.735 12.283 1.00 62.56 127 ARG A O 1
ATOM 1006 N N . PRO A 1 128 ? -21.627 -11.852 13.794 1.00 68.19 128 PRO A N 1
ATOM 1007 C CA . PRO A 1 128 ? -20.575 -10.846 13.834 1.00 68.19 128 PRO A CA 1
ATOM 1008 C C . PRO A 1 128 ? -20.011 -10.660 12.426 1.00 68.19 128 PRO A C 1
ATOM 1010 O O . PRO A 1 128 ? -19.619 -11.635 11.783 1.00 68.19 128 PRO A O 1
ATOM 1013 N N . ILE A 1 129 ? -20.005 -9.422 11.945 1.00 74.56 129 ILE A N 1
ATOM 1014 C CA . ILE A 1 129 ? -19.507 -9.093 10.613 1.00 74.56 129 ILE A CA 1
ATOM 1015 C C . ILE A 1 129 ? -17.989 -9.304 10.611 1.00 74.56 129 ILE A C 1
ATOM 1017 O O . ILE A 1 129 ? -17.280 -8.708 11.413 1.00 74.56 129 ILE A O 1
ATOM 1021 N N . THR A 1 130 ? -17.457 -10.158 9.745 1.00 79.88 130 THR A N 1
ATOM 1022 C CA . THR A 1 130 ? -16.004 -10.304 9.574 1.00 79.88 130 THR A CA 1
ATOM 1023 C C . THR A 1 130 ? -15.612 -9.742 8.225 1.00 79.88 130 THR A C 1
ATOM 1025 O O . THR A 1 130 ? -16.216 -10.107 7.217 1.00 79.88 130 THR A O 1
ATOM 1028 N N . PHE A 1 131 ? -14.597 -8.888 8.199 1.00 87.19 131 PHE A N 1
ATOM 1029 C CA . PHE A 1 131 ? -14.027 -8.378 6.962 1.00 87.19 131 PHE A CA 1
ATOM 1030 C C . PHE A 1 131 ? -12.519 -8.573 7.029 1.00 87.19 131 PHE A C 1
ATOM 1032 O O . PHE A 1 131 ? -11.806 -7.842 7.712 1.00 87.19 131 PHE A O 1
ATOM 1039 N N . GLU A 1 132 ? -12.074 -9.666 6.423 1.00 90.94 132 GLU A N 1
ATOM 1040 C CA . GLU A 1 132 ? -10.706 -10.167 6.483 1.00 90.94 132 GLU A CA 1
ATOM 1041 C C . GLU A 1 132 ? -10.185 -10.356 5.061 1.00 90.94 132 GLU A C 1
ATOM 1043 O O . GLU A 1 132 ? -10.960 -10.446 4.107 1.00 90.94 132 GLU A O 1
ATOM 1048 N N . VAL A 1 133 ? -8.864 -10.430 4.925 1.00 87.94 133 VAL A N 1
ATOM 1049 C CA . VAL A 1 133 ? -8.237 -10.752 3.643 1.00 87.94 133 VAL A CA 1
ATOM 1050 C C . VAL A 1 133 ? -8.537 -12.212 3.304 1.00 87.94 133 VAL A C 1
ATOM 1052 O O . VAL A 1 133 ? -8.313 -13.094 4.136 1.00 87.94 133 VAL A O 1
ATOM 1055 N N . SER A 1 134 ? -9.043 -12.473 2.096 1.00 84.75 134 SER A N 1
ATOM 1056 C CA . SER A 1 134 ? -9.302 -13.837 1.626 1.00 84.75 134 SER A CA 1
ATOM 1057 C C . SER A 1 134 ? -8.011 -14.657 1.568 1.00 84.75 134 SER A C 1
ATOM 1059 O O . SER A 1 134 ? -6.909 -14.124 1.390 1.00 84.75 134 SER A O 1
ATOM 1061 N N . ALA A 1 135 ? -8.136 -15.980 1.686 1.00 86.44 135 ALA A N 1
ATOM 1062 C CA . ALA A 1 135 ? -6.986 -16.870 1.543 1.00 86.44 135 ALA A CA 1
ATOM 1063 C C . ALA A 1 135 ? -6.366 -16.754 0.140 1.00 86.44 135 ALA A C 1
ATOM 1065 O O . ALA A 1 135 ? -5.142 -16.773 0.006 1.00 86.44 135 ALA A O 1
ATOM 1066 N N . THR A 1 136 ? -7.197 -16.562 -0.888 1.00 84.94 136 THR A N 1
ATOM 1067 C CA . THR A 1 136 ? -6.748 -16.390 -2.275 1.00 84.94 136 THR A CA 1
ATOM 1068 C C . THR A 1 136 ? -5.975 -15.084 -2.470 1.00 84.94 136 THR A C 1
ATOM 1070 O O . THR A 1 136 ? -4.903 -15.088 -3.083 1.00 84.94 136 THR A O 1
ATOM 1073 N N . ALA A 1 137 ? -6.437 -13.974 -1.882 1.00 86.31 137 ALA A N 1
ATOM 1074 C CA . ALA A 1 137 ? -5.705 -12.709 -1.907 1.00 86.31 137 ALA A CA 1
ATOM 1075 C C . ALA A 1 137 ? -4.363 -12.809 -1.166 1.00 86.31 137 ALA A C 1
ATOM 1077 O O . ALA A 1 137 ? -3.350 -12.323 -1.669 1.00 86.31 137 ALA A O 1
ATOM 1078 N N . LEU A 1 138 ? -4.330 -13.480 -0.008 1.00 89.38 138 LEU A N 1
ATOM 1079 C CA . LEU A 1 138 ? -3.084 -13.704 0.732 1.00 89.38 138 LEU A CA 1
ATOM 1080 C C . LEU A 1 138 ? -2.099 -14.573 -0.048 1.00 89.38 138 LEU A C 1
ATOM 1082 O O . LEU A 1 138 ? -0.932 -14.212 -0.133 1.00 89.38 138 LEU A O 1
ATOM 1086 N N . CYS A 1 139 ? -2.560 -15.664 -0.661 1.00 88.94 139 CYS A N 1
ATOM 1087 C CA . CYS A 1 139 ? -1.715 -16.526 -1.486 1.00 88.94 139 CYS A CA 1
ATOM 1088 C C . CYS A 1 139 ? -1.156 -15.773 -2.702 1.00 88.94 139 CYS A C 1
ATOM 1090 O O . CYS A 1 139 ? 0.018 -15.918 -3.041 1.00 88.94 139 CYS A O 1
ATOM 1092 N N . THR A 1 140 ? -1.977 -14.921 -3.324 1.00 88.00 140 THR A N 1
ATOM 1093 C CA . THR A 1 140 ? -1.531 -14.042 -4.410 1.00 88.00 140 THR A CA 1
ATOM 1094 C C . THR A 1 140 ? -0.437 -13.102 -3.922 1.00 88.00 140 THR A C 1
ATOM 1096 O O . THR A 1 140 ? 0.603 -13.001 -4.565 1.00 88.00 140 THR A O 1
ATOM 1099 N N . LEU A 1 141 ? -0.624 -12.460 -2.768 1.00 90.00 141 LEU A N 1
ATOM 1100 C CA . LEU A 1 141 ? 0.373 -11.557 -2.206 1.00 90.00 141 LEU A CA 1
ATOM 1101 C C . LEU A 1 141 ? 1.679 -12.280 -1.851 1.00 90.00 141 LEU A C 1
ATOM 1103 O O . LEU A 1 141 ? 2.742 -11.828 -2.271 1.00 90.00 141 LEU A O 1
ATOM 1107 N N . ASP A 1 142 ? 1.599 -13.420 -1.157 1.00 92.12 142 ASP A N 1
ATOM 1108 C CA . ASP A 1 142 ? 2.762 -14.247 -0.817 1.00 92.12 142 ASP A CA 1
ATOM 1109 C C . ASP A 1 142 ? 3.545 -14.609 -2.090 1.00 92.12 142 ASP A C 1
ATOM 1111 O O . ASP A 1 142 ? 4.751 -14.383 -2.158 1.00 92.12 142 ASP A O 1
ATOM 1115 N N . ARG A 1 143 ? 2.857 -15.024 -3.163 1.00 91.06 143 ARG A N 1
ATOM 1116 C CA . ARG A 1 143 ? 3.486 -15.308 -4.461 1.00 91.06 143 ARG A CA 1
ATOM 1117 C C . ARG A 1 143 ? 4.201 -14.091 -5.052 1.00 91.06 143 ARG A C 1
ATOM 1119 O O . ARG A 1 143 ? 5.304 -14.246 -5.579 1.00 91.06 143 ARG A O 1
ATOM 1126 N N . ILE A 1 144 ? 3.596 -12.902 -5.012 1.00 92.00 144 ILE A N 1
ATOM 1127 C CA . ILE A 1 144 ? 4.216 -11.675 -5.543 1.00 92.00 144 ILE A CA 1
ATOM 1128 C C . ILE A 1 144 ? 5.499 -11.363 -4.760 1.00 92.00 144 ILE A C 1
ATOM 1130 O O . ILE A 1 144 ? 6.551 -11.174 -5.373 1.00 92.00 144 ILE A O 1
ATOM 1134 N N . TYR A 1 145 ? 5.444 -11.362 -3.426 1.00 94.12 145 TYR A N 1
ATOM 1135 C CA . TYR A 1 145 ? 6.619 -11.094 -2.592 1.00 94.12 145 TYR A CA 1
ATOM 1136 C C . TYR A 1 145 ? 7.713 -12.158 -2.770 1.00 94.12 145 TYR A C 1
ATOM 1138 O O . TYR A 1 145 ? 8.879 -11.805 -2.945 1.00 94.12 145 TYR A O 1
ATOM 1146 N N . GLU A 1 146 ? 7.368 -13.447 -2.828 1.00 94.06 146 GLU A N 1
ATOM 1147 C CA . GLU A 1 146 ? 8.328 -14.531 -3.085 1.00 94.06 146 GLU A CA 1
ATOM 1148 C C . GLU A 1 146 ? 9.066 -14.350 -4.418 1.00 94.06 146 GLU A C 1
ATOM 1150 O O . GLU A 1 146 ? 10.290 -14.475 -4.475 1.00 94.06 146 GLU A O 1
ATOM 1155 N N . HIS A 1 147 ? 8.355 -13.987 -5.491 1.00 94.88 147 HIS A N 1
ATOM 1156 C CA . HIS A 1 147 ? 8.981 -13.733 -6.793 1.00 94.88 147 HIS A CA 1
ATOM 1157 C C . HIS A 1 147 ? 9.839 -12.461 -6.805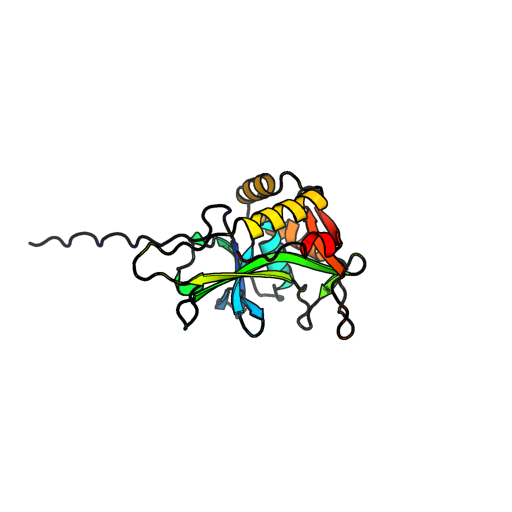 1.00 94.88 147 HIS A C 1
ATOM 1159 O O . HIS A 1 147 ? 10.770 -12.366 -7.608 1.00 94.88 147 HIS A O 1
ATOM 1165 N N . ALA A 1 148 ? 9.568 -11.500 -5.917 1.00 94.19 148 ALA A N 1
ATOM 1166 C CA . ALA A 1 148 ? 10.455 -10.364 -5.673 1.00 94.19 148 ALA A CA 1
ATOM 1167 C C . ALA A 1 148 ? 11.700 -10.737 -4.846 1.00 94.19 148 ALA A C 1
ATOM 1169 O O . ALA A 1 148 ? 12.615 -9.922 -4.753 1.00 94.19 148 ALA A O 1
ATOM 1170 N N . GLY A 1 149 ? 11.768 -11.952 -4.289 1.00 94.44 149 GLY A N 1
ATOM 1171 C CA . GLY A 1 149 ? 12.820 -12.383 -3.365 1.00 94.44 149 GLY A CA 1
ATOM 1172 C C . GLY A 1 149 ? 12.571 -11.971 -1.910 1.00 94.44 149 GLY A C 1
ATOM 1173 O O . GLY A 1 149 ? 13.459 -12.106 -1.074 1.00 94.44 149 GLY A O 1
ATOM 1174 N N . LEU A 1 150 ? 11.367 -11.491 -1.597 1.00 93.81 150 LEU A N 1
ATOM 1175 C CA . LEU A 1 150 ? 10.969 -10.920 -0.312 1.00 93.81 150 LEU A CA 1
ATOM 1176 C C . LEU A 1 150 ? 10.223 -11.961 0.541 1.00 93.81 150 LEU A C 1
ATOM 1178 O O . LEU A 1 150 ? 9.076 -11.772 0.936 1.00 93.81 150 LEU A O 1
ATOM 1182 N N . PHE A 1 151 ? 10.871 -13.095 0.806 1.00 91.06 151 PHE A N 1
ATOM 1183 C CA . PHE A 1 151 ? 10.239 -14.262 1.441 1.00 91.06 151 PHE A CA 1
ATOM 1184 C C . PHE A 1 151 ? 9.699 -14.006 2.859 1.00 91.06 151 PHE A C 1
ATOM 1186 O O . PHE A 1 151 ? 8.739 -14.649 3.265 1.00 91.06 151 PHE A O 1
ATOM 1193 N N . ALA A 1 152 ? 10.298 -13.075 3.606 1.00 91.75 152 ALA A N 1
ATOM 1194 C CA . ALA A 1 152 ? 9.931 -12.752 4.989 1.00 91.75 152 ALA A CA 1
ATOM 1195 C C . ALA A 1 152 ? 9.109 -11.452 5.096 1.00 91.75 152 ALA A C 1
ATOM 1197 O O . ALA A 1 152 ? 9.230 -10.701 6.063 1.00 91.75 152 ALA A O 1
ATOM 1198 N N . TRP A 1 153 ? 8.309 -11.125 4.074 1.00 92.62 153 TRP A N 1
ATOM 1199 C CA . TRP A 1 153 ? 7.638 -9.823 3.989 1.00 92.62 153 TRP A CA 1
ATOM 1200 C C . TRP A 1 153 ? 6.696 -9.539 5.167 1.00 92.62 153 TRP A C 1
ATOM 1202 O O . TRP A 1 153 ? 6.567 -8.385 5.579 1.00 92.62 153 TRP A O 1
ATOM 1212 N N . ARG A 1 154 ? 6.063 -10.569 5.744 1.00 91.88 154 ARG A N 1
ATOM 1213 C CA . ARG A 1 154 ? 5.164 -10.428 6.901 1.00 91.88 154 ARG A CA 1
ATOM 1214 C C . ARG A 1 154 ? 5.948 -10.047 8.152 1.00 91.88 154 ARG A C 1
ATOM 1216 O O . ARG A 1 154 ? 5.575 -9.099 8.839 1.00 91.88 154 ARG A O 1
ATOM 1223 N N . GLU A 1 155 ? 7.062 -10.725 8.407 1.00 92.75 155 GLU A N 1
ATOM 1224 C CA . GLU A 1 155 ? 7.987 -10.434 9.502 1.00 92.75 155 GLU A CA 1
ATOM 1225 C C . GLU A 1 155 ? 8.630 -9.051 9.339 1.00 92.75 155 GLU A C 1
ATOM 1227 O O . GLU A 1 155 ? 8.780 -8.313 10.320 1.00 92.75 155 GLU A O 1
ATOM 1232 N N . THR A 1 156 ? 8.957 -8.666 8.101 1.00 92.25 156 THR A N 1
ATOM 1233 C CA . THR A 1 156 ? 9.414 -7.313 7.768 1.00 92.25 156 THR A CA 1
ATOM 1234 C C . THR A 1 156 ? 8.334 -6.293 8.115 1.00 92.25 156 THR A C 1
ATOM 1236 O O . THR A 1 156 ? 8.611 -5.342 8.841 1.00 92.25 156 THR A O 1
ATOM 1239 N N . CYS A 1 157 ? 7.081 -6.514 7.705 1.00 91.94 157 CYS A N 1
ATOM 1240 C CA . CYS A 1 157 ? 5.965 -5.632 8.054 1.00 91.94 157 CYS A CA 1
ATOM 1241 C C . CYS A 1 157 ? 5.765 -5.527 9.572 1.00 91.94 157 CYS A C 1
ATOM 1243 O O . CYS A 1 157 ? 5.625 -4.424 10.093 1.00 91.94 157 CYS A O 1
ATOM 1245 N N . GLU A 1 158 ? 5.804 -6.638 10.310 1.00 91.06 158 GLU A N 1
ATOM 1246 C CA . 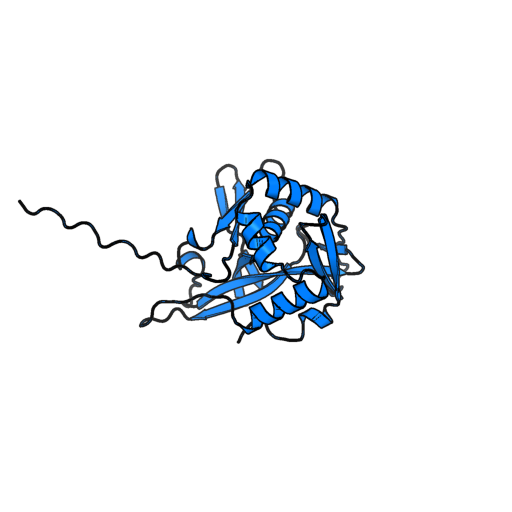GLU A 1 158 ? 5.710 -6.628 11.776 1.00 91.06 158 GLU A CA 1
ATOM 1247 C C . GLU A 1 158 ? 6.868 -5.885 12.455 1.00 91.06 158 GLU A C 1
ATOM 1249 O O . GLU A 1 158 ? 6.683 -5.289 13.521 1.00 91.06 158 GLU A O 1
ATOM 1254 N N . SER A 1 159 ? 8.060 -5.923 11.861 1.00 91.69 159 SER A N 1
ATOM 1255 C CA . SER A 1 159 ? 9.231 -5.197 12.352 1.00 91.69 159 SER A CA 1
ATOM 1256 C C . SER A 1 159 ? 9.099 -3.698 12.101 1.00 91.69 159 SER A C 1
ATOM 1258 O O . SER A 1 159 ? 9.288 -2.922 13.036 1.00 91.69 159 SER A O 1
ATOM 1260 N N . LEU A 1 160 ? 8.645 -3.302 10.908 1.00 92.12 160 LEU A N 1
ATOM 1261 C CA . LEU A 1 160 ? 8.376 -1.905 10.553 1.00 92.12 160 LEU A CA 1
ATOM 1262 C C . LEU A 1 160 ? 7.333 -1.260 11.478 1.00 92.12 160 LEU A C 1
ATOM 1264 O O . LEU A 1 160 ? 7.424 -0.077 11.785 1.00 92.12 160 LEU A O 1
ATOM 1268 N N . LEU A 1 161 ? 6.368 -2.025 12.004 1.00 89.50 161 LEU A N 1
ATOM 1269 C CA . LEU A 1 161 ? 5.393 -1.507 12.978 1.00 89.50 161 LEU A CA 1
ATOM 1270 C C . LEU A 1 161 ? 5.993 -1.103 14.329 1.00 89.50 161 LEU A C 1
ATOM 1272 O O . LEU A 1 161 ? 5.307 -0.464 15.128 1.00 89.50 161 LEU A O 1
ATOM 1276 N N . LYS A 1 162 ? 7.231 -1.510 14.615 1.00 91.06 162 LYS A N 1
ATOM 1277 C CA . LYS A 1 162 ? 7.958 -1.133 15.834 1.00 91.06 162 LYS A CA 1
ATOM 1278 C C . LYS A 1 162 ? 8.800 0.129 15.625 1.00 91.06 162 LYS A C 1
ATOM 1280 O O . LYS A 1 162 ? 9.291 0.678 16.609 1.00 91.06 162 LYS A O 1
ATOM 1285 N N . GLU A 1 163 ? 8.976 0.567 14.380 1.00 88.38 163 GLU A N 1
ATOM 1286 C CA . GLU A 1 163 ? 9.741 1.762 14.028 1.00 88.38 163 GLU A CA 1
ATOM 1287 C C . GLU A 1 163 ? 8.938 3.045 14.267 1.00 88.38 163 GLU A C 1
ATOM 1289 O O . GLU A 1 163 ? 7.705 3.042 14.351 1.00 88.38 163 GLU A O 1
ATOM 1294 N N . ALA A 1 164 ? 9.641 4.173 14.389 1.00 83.44 164 ALA A N 1
ATOM 1295 C CA . ALA A 1 164 ? 8.985 5.468 14.477 1.00 83.44 164 ALA A CA 1
ATOM 1296 C C . ALA A 1 164 ? 8.387 5.850 13.114 1.00 83.44 164 ALA A C 1
ATOM 1298 O O . ALA A 1 164 ? 9.009 5.674 12.069 1.00 83.44 164 ALA A O 1
ATOM 1299 N N . SER A 1 165 ? 7.198 6.459 13.119 1.00 84.31 165 SER A N 1
ATOM 1300 C CA . SER A 1 165 ? 6.527 6.876 11.877 1.00 84.31 165 SER A CA 1
ATOM 1301 C C . SER A 1 165 ? 7.362 7.838 11.018 1.00 84.31 165 SER A C 1
ATOM 1303 O O . SER A 1 165 ? 7.151 7.894 9.807 1.00 84.31 165 SER A O 1
ATOM 1305 N N . GLU A 1 166 ? 8.277 8.605 11.616 1.00 88.00 166 GLU A N 1
ATOM 1306 C CA . GLU A 1 166 ? 9.168 9.521 10.892 1.00 88.00 166 GLU A CA 1
ATOM 1307 C C . GLU A 1 166 ? 10.265 8.784 10.112 1.00 88.00 166 GLU A C 1
ATOM 1309 O O . GLU A 1 166 ? 10.630 9.210 9.012 1.00 88.00 166 GLU A O 1
ATOM 1314 N N . ASP A 1 167 ? 10.738 7.646 10.624 1.00 92.00 167 ASP A N 1
ATOM 1315 C CA . ASP A 1 167 ? 11.720 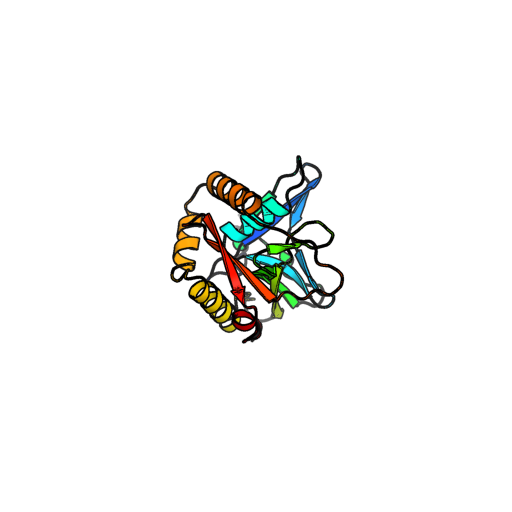6.810 9.930 1.00 92.00 167 ASP A CA 1
ATOM 1316 C C . ASP A 1 167 ? 11.069 6.166 8.698 1.00 92.00 167 ASP A C 1
ATOM 1318 O O . ASP A 1 167 ? 11.587 6.276 7.585 1.00 92.00 167 ASP A O 1
ATOM 1322 N N . LEU A 1 168 ? 9.852 5.626 8.856 1.00 94.12 168 LEU A N 1
ATOM 1323 C CA . LEU A 1 168 ? 9.057 5.095 7.741 1.00 94.12 168 LEU A CA 1
ATOM 1324 C C . LEU A 1 168 ? 8.755 6.164 6.685 1.00 94.12 168 LEU A C 1
ATOM 1326 O O . LEU A 1 168 ? 8.882 5.910 5.487 1.00 94.12 168 LEU A O 1
ATOM 1330 N N . ARG A 1 169 ? 8.395 7.381 7.113 1.00 94.62 169 ARG A N 1
ATOM 1331 C CA . ARG A 1 169 ? 8.169 8.516 6.205 1.00 94.62 169 ARG A CA 1
ATOM 1332 C C . ARG A 1 169 ? 9.442 8.878 5.441 1.00 94.62 169 ARG A C 1
ATOM 1334 O O . ARG A 1 169 ? 9.372 9.134 4.242 1.00 94.62 169 ARG A O 1
ATOM 1341 N N . THR A 1 170 ? 10.594 8.886 6.108 1.00 95.06 170 THR A N 1
ATOM 1342 C CA . THR A 1 170 ? 11.886 9.166 5.470 1.00 95.06 170 THR A CA 1
ATOM 1343 C C . THR A 1 170 ? 12.204 8.121 4.403 1.00 95.06 170 THR A C 1
ATOM 1345 O O . THR A 1 170 ? 12.520 8.487 3.269 1.00 95.06 170 THR A O 1
ATOM 1348 N N . THR A 1 171 ? 12.042 6.837 4.721 1.00 96.31 171 THR A N 1
ATOM 1349 C CA . THR A 1 171 ? 12.229 5.735 3.766 1.00 96.31 171 THR A CA 1
ATOM 1350 C C . THR A 1 171 ? 11.255 5.833 2.592 1.00 96.31 171 THR A C 1
ATOM 1352 O O . THR A 1 171 ? 11.667 5.699 1.441 1.00 96.31 171 THR A O 1
ATOM 1355 N N . ALA A 1 172 ? 9.989 6.169 2.842 1.00 97.25 172 ALA A N 1
ATOM 1356 C CA . ALA A 1 172 ? 9.003 6.377 1.787 1.00 97.25 172 ALA A CA 1
ATOM 1357 C C . ALA A 1 172 ? 9.356 7.550 0.856 1.00 97.25 172 ALA A C 1
ATOM 1359 O O . ALA A 1 172 ? 9.196 7.439 -0.358 1.00 97.25 172 ALA A O 1
ATOM 1360 N N . ILE A 1 173 ? 9.900 8.651 1.387 1.00 96.12 173 ILE A N 1
ATOM 1361 C CA . ILE A 1 173 ? 10.432 9.753 0.568 1.00 96.12 173 ILE A CA 1
ATOM 1362 C C . ILE A 1 173 ? 11.570 9.258 -0.326 1.00 96.12 173 ILE A C 1
ATOM 1364 O O . ILE A 1 173 ? 11.574 9.562 -1.519 1.00 96.12 173 ILE A O 1
ATOM 1368 N N . GLN A 1 174 ? 12.506 8.468 0.207 1.00 97.12 174 GLN A N 1
ATOM 1369 C CA . GLN A 1 174 ? 13.584 7.897 -0.606 1.00 97.12 174 GLN A CA 1
ATOM 1370 C C . GLN A 1 174 ? 13.048 6.951 -1.685 1.00 97.12 174 GLN A C 1
ATOM 1372 O O . GLN A 1 174 ? 13.480 7.039 -2.833 1.00 97.12 174 GLN A O 1
ATOM 1377 N N . ALA A 1 175 ? 12.058 6.116 -1.361 1.00 97.81 175 ALA A N 1
ATOM 1378 C CA . ALA A 1 175 ? 11.401 5.238 -2.324 1.00 97.81 175 ALA A CA 1
ATOM 1379 C C . ALA A 1 175 ? 10.782 6.029 -3.488 1.00 97.81 175 ALA A C 1
ATOM 1381 O O . ALA A 1 175 ? 11.005 5.691 -4.652 1.00 97.81 175 ALA A O 1
ATOM 1382 N N . VAL A 1 176 ? 10.058 7.115 -3.187 1.00 97.00 176 VAL A N 1
ATOM 1383 C CA . VAL A 1 176 ? 9.452 8.006 -4.191 1.00 97.00 176 VAL A CA 1
ATOM 1384 C C . VAL A 1 176 ? 10.515 8.698 -5.046 1.00 97.00 176 VAL A C 1
ATOM 1386 O O . VAL A 1 176 ? 10.370 8.752 -6.265 1.00 97.00 176 VAL A O 1
ATOM 1389 N N . LEU A 1 177 ? 11.602 9.190 -4.445 1.00 96.06 177 LEU A N 1
ATOM 1390 C CA . LEU A 1 177 ? 12.703 9.826 -5.180 1.00 96.06 177 LEU A CA 1
ATOM 1391 C C . LEU A 1 177 ? 13.466 8.838 -6.077 1.00 96.06 177 LEU A C 1
ATOM 1393 O O . LEU A 1 177 ? 13.907 9.207 -7.166 1.00 96.06 177 LEU A O 1
ATOM 1397 N N . ALA A 1 178 ? 13.612 7.588 -5.637 1.00 96.88 178 ALA A N 1
ATOM 1398 C CA . ALA A 1 178 ? 14.242 6.517 -6.404 1.00 96.88 178 ALA A CA 1
ATOM 1399 C C . ALA A 1 178 ? 13.324 5.947 -7.502 1.00 96.88 178 ALA A C 1
ATOM 1401 O O . ALA A 1 178 ? 13.800 5.288 -8.434 1.00 96.88 178 ALA A O 1
ATOM 1402 N N . ALA A 1 179 ? 12.012 6.185 -7.414 1.00 97.00 179 ALA A N 1
ATOM 1403 C CA . ALA A 1 179 ? 11.049 5.661 -8.364 1.00 97.00 179 ALA A CA 1
ATOM 1404 C C . ALA A 1 179 ? 11.227 6.305 -9.742 1.00 97.00 179 ALA A C 1
ATOM 1406 O O . ALA A 1 179 ? 11.081 7.512 -9.943 1.00 97.00 179 ALA A O 1
ATOM 1407 N N . ARG A 1 180 ? 11.460 5.468 -10.751 1.00 96.31 180 ARG A N 1
ATOM 1408 C CA . ARG A 1 180 ? 11.327 5.895 -12.144 1.00 96.31 180 ARG A CA 1
ATOM 1409 C C . ARG A 1 180 ? 9.853 5.856 -12.502 1.00 96.31 180 ARG A C 1
ATOM 1411 O O . ARG A 1 180 ? 9.216 4.821 -12.340 1.00 96.31 180 ARG A O 1
ATOM 1418 N N . THR A 1 181 ? 9.324 6.947 -13.035 1.00 95.44 181 THR A N 1
ATOM 1419 C CA . THR A 1 181 ? 7.902 7.059 -13.371 1.00 95.44 181 THR A CA 1
ATOM 1420 C C . THR A 1 181 ? 7.696 7.276 -14.867 1.00 95.44 181 THR A C 1
ATOM 1422 O O . THR A 1 181 ? 8.606 7.675 -15.606 1.00 95.44 181 THR A O 1
ATOM 1425 N N . MET A 1 182 ? 6.499 6.958 -15.352 1.00 94.38 182 MET A N 1
ATOM 1426 C CA . MET A 1 182 ? 6.072 7.291 -16.703 1.00 94.38 182 MET A CA 1
ATOM 1427 C C . MET A 1 182 ? 4.565 7.522 -16.766 1.00 94.38 182 MET A C 1
ATOM 1429 O O . MET A 1 182 ? 3.788 6.770 -16.187 1.00 94.38 182 MET A O 1
ATOM 1433 N N . THR A 1 183 ? 4.146 8.530 -17.525 1.00 91.94 183 THR A N 1
ATOM 1434 C CA . THR A 1 183 ? 2.741 8.701 -17.902 1.00 91.94 183 THR A CA 1
ATOM 1435 C C . THR A 1 183 ? 2.462 7.828 -19.134 1.00 91.94 183 THR A C 1
ATOM 1437 O O . THR A 1 183 ? 3.141 8.010 -20.152 1.00 91.94 183 THR A O 1
ATOM 1440 N N . PRO A 1 184 ? 1.527 6.863 -19.067 1.00 84.06 184 PRO A N 1
ATOM 1441 C CA . PRO A 1 184 ? 1.180 6.015 -20.205 1.00 84.06 184 PRO A CA 1
ATOM 1442 C C . PRO A 1 184 ? 0.613 6.847 -21.363 1.00 84.06 184 PRO A C 1
ATOM 1444 O O . PRO A 1 184 ? -0.036 7.874 -21.143 1.00 84.06 184 PRO A O 1
ATOM 1447 N N . LYS A 1 185 ? 0.863 6.420 -22.608 1.00 82.25 185 LYS A N 1
ATOM 1448 C CA . LYS A 1 185 ? 0.273 7.042 -23.800 1.00 82.25 185 LYS A CA 1
ATOM 1449 C C . LYS A 1 185 ? -0.939 6.222 -24.235 1.00 82.25 185 LYS A C 1
ATOM 1451 O O . LYS A 1 185 ? -0.783 5.100 -24.702 1.00 82.25 185 LYS A O 1
ATOM 1456 N N . GLY A 1 186 ? -2.137 6.794 -24.114 1.00 79.56 186 GLY A N 1
ATOM 1457 C CA . GLY A 1 186 ? -3.378 6.072 -24.414 1.00 79.56 186 GLY A CA 1
ATOM 1458 C C . GLY A 1 186 ? -3.546 4.847 -23.510 1.00 79.56 186 GLY A C 1
ATOM 1459 O O . GLY A 1 186 ? -3.269 4.929 -22.313 1.00 79.56 186 GLY A O 1
ATOM 1460 N N . ASP A 1 187 ? -3.936 3.716 -24.097 1.00 73.25 187 ASP A N 1
ATOM 1461 C CA . ASP A 1 187 ? -4.257 2.471 -23.382 1.00 73.25 187 ASP A CA 1
ATOM 1462 C C . ASP A 1 187 ? -3.043 1.559 -23.169 1.00 73.25 187 ASP A C 1
ATOM 1464 O O . ASP A 1 187 ? -3.161 0.336 -23.170 1.00 73.25 187 ASP A O 1
ATOM 1468 N N . ASP A 1 188 ? -1.854 2.141 -23.011 1.00 80.75 188 ASP A N 1
ATOM 1469 C CA . ASP A 1 188 ? -0.636 1.391 -22.717 1.00 80.75 188 ASP A CA 1
ATOM 1470 C C . ASP A 1 188 ? -0.848 0.489 -21.478 1.00 80.75 188 ASP A C 1
ATOM 1472 O O . ASP A 1 188 ? -0.973 1.012 -20.362 1.00 80.75 188 ASP A O 1
ATOM 1476 N N . PRO A 1 189 ? -0.874 -0.852 -21.633 1.00 87.75 189 PRO A N 1
ATOM 1477 C CA . PRO A 1 189 ? -1.191 -1.736 -20.523 1.00 87.75 189 PRO A CA 1
ATOM 1478 C C . PRO A 1 189 ? -0.013 -1.817 -19.549 1.00 87.75 189 PRO A C 1
ATOM 1480 O O . PRO A 1 189 ? 1.155 -1.669 -19.934 1.00 87.75 189 PRO A O 1
ATOM 1483 N N . ALA A 1 190 ? -0.321 -2.098 -18.283 1.00 90.75 190 ALA A N 1
ATOM 1484 C CA . ALA A 1 190 ? 0.686 -2.546 -17.332 1.00 90.75 190 ALA A CA 1
ATOM 1485 C C . ALA A 1 190 ? 1.211 -3.913 -17.783 1.00 90.75 190 ALA A C 1
ATOM 1487 O O . ALA A 1 190 ? 0.436 -4.808 -18.108 1.00 90.75 190 ALA A O 1
ATOM 1488 N N . THR A 1 191 ? 2.531 -4.070 -17.824 1.00 94.00 191 THR A N 1
ATOM 1489 C CA . THR A 1 191 ? 3.171 -5.365 -18.120 1.00 94.00 191 THR A CA 1
ATOM 1490 C C . THR A 1 191 ? 3.929 -5.900 -16.914 1.00 94.00 191 THR A C 1
ATOM 1492 O O . THR A 1 191 ? 4.466 -7.008 -16.958 1.00 94.00 191 THR A O 1
ATOM 1495 N N . GLN A 1 192 ? 4.035 -5.088 -15.862 1.00 95.44 192 GLN A N 1
ATOM 1496 C CA . GLN A 1 192 ? 4.747 -5.397 -14.640 1.00 95.44 192 GLN A CA 1
ATOM 1497 C C . GLN A 1 192 ? 3.970 -4.905 -13.417 1.00 95.44 192 GLN A C 1
ATOM 1499 O O . GLN A 1 192 ? 3.235 -3.921 -13.499 1.00 95.44 192 GLN A O 1
ATOM 1504 N N . THR A 1 193 ? 4.225 -5.548 -12.287 1.00 95.12 193 THR A N 1
ATOM 1505 C CA . THR A 1 193 ? 3.868 -5.089 -10.947 1.00 95.12 193 THR A CA 1
ATOM 1506 C C . THR A 1 193 ? 5.154 -4.721 -10.221 1.00 95.12 193 THR A C 1
ATOM 1508 O O . THR A 1 193 ? 6.155 -5.433 -10.318 1.00 95.12 193 THR A O 1
ATOM 1511 N N . ALA A 1 194 ? 5.155 -3.582 -9.544 1.00 97.12 194 ALA A N 1
ATOM 1512 C CA . ALA A 1 194 ? 6.284 -3.081 -8.787 1.00 97.12 194 ALA A CA 1
ATOM 1513 C C . ALA A 1 194 ? 6.035 -3.213 -7.285 1.00 97.12 194 ALA A C 1
ATOM 1515 O O . ALA A 1 194 ? 4.934 -2.923 -6.819 1.00 97.12 194 ALA A O 1
ATOM 1516 N N . LEU A 1 195 ? 7.076 -3.602 -6.554 1.00 97.31 195 LEU A N 1
ATOM 1517 C CA . LEU A 1 195 ? 7.131 -3.617 -5.095 1.00 97.31 195 LEU A CA 1
ATOM 1518 C C . LEU A 1 195 ? 8.377 -2.869 -4.634 1.00 97.31 195 LEU A C 1
ATOM 1520 O O . LEU A 1 195 ? 9.407 -2.903 -5.313 1.00 97.31 195 LEU A O 1
ATOM 1524 N N . PHE A 1 196 ? 8.293 -2.213 -3.483 1.00 97.62 196 PHE A N 1
ATOM 1525 C CA . PHE A 1 196 ? 9.455 -1.617 -2.843 1.00 97.62 196 PHE A CA 1
ATOM 1526 C C . PHE A 1 196 ? 9.964 -2.537 -1.737 1.00 97.62 196 PHE A C 1
ATOM 1528 O O . PHE A 1 196 ? 9.195 -3.003 -0.900 1.00 97.62 196 PHE A O 1
ATOM 1535 N N . ASP A 1 197 ? 11.265 -2.786 -1.742 1.00 96.25 197 ASP A N 1
ATOM 1536 C CA . ASP A 1 197 ? 11.963 -3.525 -0.701 1.00 96.25 197 ASP A CA 1
ATOM 1537 C C . ASP A 1 197 ? 12.518 -2.530 0.328 1.00 96.25 197 ASP A C 1
ATOM 1539 O O . ASP A 1 197 ? 13.454 -1.791 0.007 1.00 96.25 197 ASP A O 1
ATOM 1543 N N . PRO A 1 198 ? 11.955 -2.466 1.548 1.00 93.56 198 PRO A N 1
ATOM 1544 C CA . PRO A 1 198 ? 12.417 -1.540 2.576 1.00 93.56 198 PRO A CA 1
ATOM 1545 C C . PRO A 1 198 ? 13.786 -1.909 3.162 1.00 93.56 198 PRO A C 1
ATOM 1547 O O . PRO A 1 198 ? 14.462 -1.023 3.681 1.00 93.56 198 PRO A O 1
ATOM 1550 N N . GLU A 1 199 ? 14.215 -3.172 3.078 1.00 91.62 199 GLU A N 1
ATOM 1551 C CA . GLU A 1 199 ? 15.497 -3.628 3.628 1.00 91.62 199 GLU A CA 1
ATOM 1552 C C . GLU A 1 199 ? 16.659 -3.183 2.731 1.00 91.62 199 GLU A C 1
ATOM 1554 O O . GLU A 1 199 ? 17.659 -2.647 3.213 1.00 91.62 199 GLU A O 1
ATOM 1559 N N . PHE A 1 200 ? 16.493 -3.327 1.414 1.00 93.50 200 PHE A N 1
ATOM 1560 C CA . PHE A 1 200 ? 17.505 -2.943 0.422 1.00 93.50 200 PHE A CA 1
ATOM 1561 C C . PHE A 1 200 ? 17.236 -1.590 -0.255 1.00 93.50 200 PHE A C 1
ATOM 1563 O O . PHE A 1 200 ? 18.046 -1.131 -1.061 1.00 93.50 200 PHE A O 1
ATOM 1570 N N . GLN A 1 201 ? 16.119 -0.941 0.079 1.00 95.25 201 GLN A N 1
ATOM 1571 C CA . GLN A 1 201 ? 15.676 0.357 -0.442 1.00 95.25 201 GLN A CA 1
ATOM 1572 C C . GLN A 1 201 ? 15.644 0.431 -1.976 1.00 95.25 201 GLN A C 1
ATOM 1574 O O . GLN A 1 201 ? 16.103 1.399 -2.588 1.00 95.25 201 GLN A O 1
ATOM 1579 N N . GLN A 1 202 ? 15.089 -0.599 -2.614 1.00 96.50 202 GLN A N 1
ATOM 1580 C CA . GLN A 1 202 ? 15.049 -0.717 -4.071 1.00 96.50 202 GLN A CA 1
ATOM 1581 C C . GLN A 1 202 ? 13.680 -1.157 -4.592 1.00 96.50 202 GLN A C 1
ATOM 1583 O O . GLN A 1 202 ? 12.889 -1.791 -3.899 1.00 96.50 202 GLN A O 1
ATOM 1588 N N . TRP A 1 203 ? 13.409 -0.822 -5.852 1.00 98.06 203 TRP A N 1
ATOM 1589 C CA . TRP A 1 203 ? 12.193 -1.230 -6.548 1.00 98.06 203 TRP A CA 1
ATOM 1590 C C . TRP A 1 203 ? 12.404 -2.552 -7.289 1.00 98.06 203 TRP A C 1
ATOM 1592 O O . TRP A 1 203 ? 13.279 -2.658 -8.151 1.00 98.06 203 TRP A O 1
ATOM 1602 N N . HIS A 1 204 ? 11.548 -3.527 -7.011 1.00 97.50 204 HIS A N 1
ATOM 1603 C CA . HIS A 1 204 ? 11.442 -4.785 -7.741 1.00 97.50 204 HIS A CA 1
ATOM 1604 C C . HIS A 1 204 ? 10.338 -4.661 -8.787 1.00 97.50 204 HIS A C 1
ATOM 1606 O O . HIS A 1 204 ? 9.269 -4.139 -8.492 1.00 97.50 204 HIS A O 1
ATOM 1612 N N . PHE A 1 205 ? 10.582 -5.147 -10.006 1.00 96.94 205 PHE A N 1
ATOM 1613 C CA . PHE A 1 205 ? 9.609 -5.114 -11.101 1.00 96.94 205 PHE A CA 1
ATOM 1614 C C . PHE A 1 205 ? 9.375 -6.525 -11.636 1.00 96.94 205 PHE A C 1
ATOM 1616 O O . PHE A 1 205 ? 10.231 -7.094 -12.315 1.00 96.94 205 PHE A O 1
ATOM 1623 N N . LEU A 1 206 ? 8.198 -7.068 -11.358 1.00 95.00 206 LEU A N 1
ATOM 1624 C CA . LEU A 1 206 ? 7.796 -8.428 -11.697 1.00 95.00 206 LEU A CA 1
ATOM 1625 C C . LEU A 1 206 ? 6.873 -8.430 -12.914 1.00 95.00 206 LEU A C 1
ATOM 1627 O O . LEU A 1 206 ? 6.040 -7.538 -13.014 1.00 95.00 206 LEU A O 1
ATOM 1631 N N . PRO A 1 207 ? 6.964 -9.396 -13.843 1.00 93.31 207 PRO A N 1
ATOM 1632 C CA . PRO A 1 207 ? 5.962 -9.565 -14.895 1.00 93.31 207 PRO A CA 1
ATOM 1633 C C . PRO A 1 207 ? 4.542 -9.736 -14.334 1.00 93.31 207 PRO A C 1
ATOM 1635 O O . PRO A 1 207 ? 4.339 -10.517 -13.409 1.00 93.31 207 PRO A O 1
ATOM 1638 N N . VAL A 1 208 ? 3.550 -9.084 -14.951 1.00 86.19 208 VAL A N 1
ATOM 1639 C CA . VAL A 1 208 ? 2.132 -9.161 -14.529 1.00 86.19 208 VAL A CA 1
ATOM 1640 C C . VAL A 1 208 ? 1.548 -10.583 -14.618 1.00 86.19 208 VAL A C 1
ATOM 1642 O O . VAL A 1 208 ? 0.622 -10.939 -13.903 1.00 86.19 208 VAL A O 1
ATOM 1645 N N . ALA A 1 209 ? 2.149 -11.464 -15.424 1.00 83.06 209 ALA A N 1
ATOM 1646 C CA . ALA A 1 209 ? 1.763 -12.877 -15.480 1.00 83.06 209 ALA A CA 1
ATOM 1647 C C . ALA A 1 209 ? 1.920 -13.605 -14.128 1.00 83.06 209 ALA A C 1
ATOM 1649 O O . ALA A 1 209 ? 1.226 -14.581 -13.876 1.00 83.06 209 ALA A O 1
ATOM 1650 N N . ILE A 1 210 ? 2.806 -13.127 -13.245 1.00 79.38 210 ILE A N 1
ATOM 1651 C CA . ILE A 1 210 ? 2.965 -13.662 -11.881 1.00 79.38 210 ILE A CA 1
ATOM 1652 C C . ILE A 1 210 ? 1.776 -13.251 -11.001 1.00 79.38 210 ILE A C 1
ATOM 1654 O O . ILE A 1 210 ? 1.450 -13.916 -10.016 1.00 79.38 210 ILE A O 1
ATOM 1658 N N . THR A 1 211 ? 1.122 -12.144 -11.339 1.00 67.56 211 THR A N 1
ATOM 1659 C CA . THR A 1 211 ? 0.104 -11.517 -10.506 1.00 67.56 211 THR A CA 1
ATOM 1660 C C . THR A 1 211 ? -1.319 -11.880 -10.955 1.00 67.56 211 THR A C 1
ATOM 1662 O O . THR A 1 211 ? -2.167 -12.093 -10.099 1.00 67.56 211 THR A O 1
ATOM 1665 N N . ASP A 1 212 ? -1.556 -12.095 -12.255 1.00 67.94 212 ASP A N 1
ATOM 1666 C CA . ASP A 1 212 ? -2.896 -12.336 -12.834 1.00 67.94 212 ASP A CA 1
ATOM 1667 C C . ASP A 1 212 ? -3.411 -13.792 -12.756 1.00 67.94 212 ASP A C 1
ATOM 1669 O O . ASP A 1 212 ? -4.520 -14.087 -13.198 1.00 67.94 212 ASP A O 1
ATOM 1673 N N . ASP A 1 213 ? -2.639 -14.723 -12.191 1.00 56.16 213 ASP A N 1
ATOM 1674 C CA . ASP A 1 213 ? -2.947 -16.165 -12.245 1.00 56.16 213 ASP A CA 1
ATOM 1675 C C . ASP A 1 213 ? -4.069 -16.618 -11.270 1.00 56.16 213 ASP A C 1
ATOM 1677 O O . ASP A 1 213 ? -4.452 -17.791 -11.243 1.00 56.16 213 ASP A O 1
ATOM 1681 N N . GLN A 1 214 ? -4.586 -15.718 -10.417 1.00 56.44 214 GLN A N 1
ATOM 1682 C CA . GLN A 1 214 ? -5.667 -15.987 -9.451 1.00 56.44 214 GLN A CA 1
ATOM 1683 C C . GLN A 1 214 ? -6.512 -14.713 -9.209 1.00 56.44 214 GLN A C 1
ATOM 1685 O O . GLN A 1 214 ? -5.933 -13.645 -9.007 1.00 56.44 214 GLN A O 1
ATOM 1690 N N . PRO A 1 215 ? -7.858 -14.785 -9.186 1.00 59.28 215 PRO A N 1
ATOM 1691 C CA . PRO A 1 215 ? -8.691 -13.663 -8.755 1.00 59.28 215 PRO A CA 1
ATOM 1692 C C . PRO A 1 215 ? -8.484 -13.362 -7.260 1.00 59.28 215 PRO A C 1
ATOM 1694 O O . PRO A 1 215 ? -8.265 -14.261 -6.462 1.00 59.28 215 PRO A O 1
ATOM 1697 N N . ILE A 1 216 ? -8.584 -12.090 -6.864 1.00 63.94 216 ILE A N 1
ATOM 1698 C CA . ILE A 1 216 ? -8.403 -11.638 -5.464 1.00 63.94 216 ILE A CA 1
ATOM 1699 C C . ILE A 1 216 ? -9.620 -12.005 -4.582 1.00 63.94 216 ILE A C 1
ATOM 1701 O O . ILE A 1 216 ? -9.516 -12.065 -3.355 1.00 63.94 216 ILE A O 1
ATOM 1705 N N . ASN A 1 217 ? -10.764 -12.296 -5.204 1.00 60.81 217 ASN A N 1
ATOM 1706 C CA . ASN A 1 217 ? -11.998 -12.699 -4.533 1.00 60.81 217 ASN A CA 1
ATOM 1707 C C . ASN A 1 217 ? -12.193 -14.218 -4.588 1.00 60.81 217 ASN A C 1
ATOM 1709 O O . ASN A 1 217 ? -11.914 -14.831 -5.620 1.00 60.81 217 ASN A O 1
ATOM 1713 N N . ASP A 1 218 ? -12.690 -14.774 -3.479 1.00 56.75 218 ASP A N 1
ATOM 1714 C CA . ASP A 1 218 ? -13.140 -16.169 -3.357 1.00 56.75 218 ASP A CA 1
ATOM 1715 C C . ASP A 1 218 ? -14.514 -16.391 -4.021 1.00 56.75 218 ASP A C 1
ATOM 1717 O O . ASP A 1 218 ? -15.348 -15.451 -4.006 1.00 56.75 218 ASP A O 1
#

Foldseek 3Di:
DDDDDPDPDPPQQAEAPVLWKKWKWKFPDVVDIDTDWDDDPVAIAGEIESALLVNLLQQVQPHDVPIHMDIGTSSVDHQVRQADPVQKGKYWYFLFFFDDPQAFAADPVRGGHTDTGMQIDGDDPPDRDYHHQDPQLVVLSCLVCVVLVNNCRNVVRVVVVVDDVVVSNVLSNLLNVQGHHDHDDPCPGRQWGWDADSVVSDIGTHGCVSRPPTDSYD